Protein AF-A7RLW4-F1 (afdb_monomer_lite)

Secondary structure (DSSP, 8-state):
-HHHHHHHHHHS-TT-HHHHHHHHHHHHHHTSSTTTTTSTT-SS-HHHHHHHHHHTTTS---S---HHHHHHHHHHHHHHIIIIIHHHHHTSHHHHHHHS----THHHHHHHHHHHHHTT-HHHHHHHHHS----HHHHHHHHHHHTSHHHHHHHHHHHHTT-SSHHHHHHHHHHHHHHHTTSSSSS---HHHHHHHHHHHHHHHTS--SSS-------HHHHHHHHHHHH-TT----TTTTHHHHT-

Radius of gyration: 24.27 Å; chains: 1; bounding box: 61×38×65 Å

Foldseek 3Di:
DLLVLLVVLVPPDPVPVVVNQVSQQVSCVPAVDCVECVDPPHLDDPVLNCVLCVVVVVDDPDGGRDNVSSVSSSVSVVVCCVPPVVVVVCVDPVNVVVVDDPDDPPVVVVLVVVVVVQVVPPVSVVVCVVDDDDDPVNVVVVVVLLVDPVSVVVVLVVVVVVDVQVNLLSVLLVLLVVLQPDDDQPPPHPVVVNLVSLVVSLCQALVPPDPPRSHHPDDPVVSVVLVCQSPDPPNDDHSCSCVVVNVD

Organism: Nematostella vectensis (NCBI:txid45351)

pLDDT: mean 78.4, std 13.17, range [45.72, 94.12]

Sequence (248 aa):
MAWTDMETFRRIPKFMEDKRDKKAVEVRNSWLSKKYFFGNDSPASREGQHLIMNVNGGRVIKERPTSPVITEAQKFVRARIERRWLLLFKQTAEFLDRQKPKVSAPEVVEDILLKRRLQRSEAAWKILNSRWVSSSRDVVALRNQLLNPSLCSEFKTFVALKGETFENDVDFWLEVQKFKAKDLCHTNAHDGLIRRKVQAINECFLNSAISPELQIDIPIEMAEKLVERLTARHLHVHPYIFREAQVR

InterPro domains:
  IPR016137 RGS domain [PF00615] (147-246)
  IPR036305 RGS domain superfamily [SSF48097] (138-246)
  IPR042651 Regulator of G-protein signaling 22 [PTHR46583] (1-247)
  IPR044926 RGS, subdomain 2 [G3DSA:1.10.167.10] (129-248)

Structure (mmCIF, N/CA/C/O backbone):
data_AF-A7RLW4-F1
#
_entry.id   AF-A7RLW4-F1
#
loop_
_atom_site.group_PDB
_atom_site.id
_atom_site.type_symbol
_atom_site.label_atom_id
_atom_site.label_alt_id
_atom_site.label_comp_id
_atom_site.label_asym_id
_atom_site.label_entity_id
_atom_site.label_seq_id
_atom_site.pdbx_PDB_ins_code
_atom_site.Cartn_x
_atom_site.Cartn_y
_atom_site.Cartn_z
_atom_site.occupancy
_atom_site.B_iso_or_equiv
_atom_site.auth_seq_id
_atom_site.auth_comp_id
_atom_site.auth_asym_id
_atom_site.auth_atom_id
_atom_site.pdbx_PDB_model_num
ATOM 1 N N . MET A 1 1 ? -4.902 -1.913 17.943 1.00 84.75 1 MET A N 1
ATOM 2 C CA . MET A 1 1 ? -4.719 -0.434 17.970 1.00 84.75 1 MET A CA 1
ATOM 3 C C . MET A 1 1 ? -5.909 0.171 17.240 1.00 84.75 1 MET A C 1
ATOM 5 O O . MET A 1 1 ? -6.341 -0.422 16.264 1.00 84.75 1 MET A O 1
ATOM 9 N N . ALA A 1 2 ? -6.436 1.331 17.645 1.00 90.00 2 ALA A N 1
ATOM 10 C CA . ALA A 1 2 ? -7.648 1.895 17.027 1.00 90.00 2 ALA A CA 1
ATOM 11 C C . ALA A 1 2 ? -7.638 1.874 15.485 1.00 90.00 2 ALA A C 1
ATOM 13 O O . ALA A 1 2 ? -8.585 1.394 14.868 1.00 90.00 2 ALA A O 1
ATOM 14 N N . TRP A 1 3 ? -6.534 2.305 14.860 1.00 91.31 3 TRP A N 1
ATOM 15 C CA . TRP A 1 3 ? -6.417 2.300 13.401 1.00 91.31 3 TRP A CA 1
ATOM 16 C C . TRP A 1 3 ? -6.421 0.889 12.801 1.00 91.31 3 TRP A C 1
ATOM 18 O O . TRP A 1 3 ? -7.123 0.665 11.819 1.00 91.31 3 TRP A O 1
ATOM 28 N N . THR A 1 4 ? -5.684 -0.063 13.387 1.00 90.38 4 THR A N 1
ATOM 29 C CA . THR A 1 4 ? -5.607 -1.444 12.873 1.00 90.38 4 THR A CA 1
ATOM 30 C C . THR A 1 4 ? -6.957 -2.141 12.938 1.00 90.38 4 THR A C 1
ATOM 32 O O . THR A 1 4 ? -7.316 -2.882 12.029 1.00 90.38 4 THR A O 1
ATOM 35 N N . ASP A 1 5 ? -7.734 -1.883 13.985 1.00 89.81 5 ASP A N 1
ATOM 36 C CA . ASP A 1 5 ? -8.996 -2.583 14.208 1.00 89.81 5 ASP A CA 1
ATOM 37 C C . ASP A 1 5 ? -10.095 -2.028 13.290 1.00 89.81 5 ASP A C 1
ATOM 39 O O . ASP A 1 5 ? -10.872 -2.797 12.721 1.00 89.81 5 ASP A O 1
ATOM 43 N N . MET A 1 6 ? -10.098 -0.707 13.072 1.00 90.25 6 MET A N 1
ATOM 44 C CA . MET A 1 6 ? -10.929 -0.043 12.059 1.00 90.25 6 MET A CA 1
ATOM 45 C C . MET A 1 6 ? -10.524 -0.449 10.630 1.00 90.25 6 MET A C 1
ATOM 47 O O . MET A 1 6 ? -11.388 -0.673 9.784 1.00 90.25 6 MET A O 1
ATOM 51 N N . GLU A 1 7 ? -9.224 -0.608 10.361 1.00 89.31 7 GLU A N 1
ATOM 52 C CA . GLU A 1 7 ? -8.721 -1.080 9.065 1.00 89.31 7 GLU A CA 1
ATOM 53 C C . GLU A 1 7 ? -9.112 -2.538 8.809 1.00 89.31 7 GLU A C 1
ATOM 55 O O . GLU A 1 7 ? -9.515 -2.889 7.702 1.00 89.31 7 GLU A O 1
ATOM 60 N N . THR A 1 8 ? -9.067 -3.380 9.844 1.00 87.50 8 THR A N 1
ATOM 61 C CA . THR A 1 8 ? -9.517 -4.774 9.764 1.00 87.50 8 THR A CA 1
ATOM 62 C C . THR A 1 8 ? -10.999 -4.841 9.407 1.00 87.50 8 THR A C 1
ATOM 64 O O . THR A 1 8 ? -11.362 -5.580 8.501 1.00 87.50 8 THR A O 1
ATOM 67 N N . PHE A 1 9 ? -11.850 -4.025 10.043 1.00 87.94 9 PHE A N 1
ATOM 68 C CA . PHE A 1 9 ? -13.263 -3.906 9.662 1.00 87.94 9 PHE A CA 1
ATOM 69 C C . PHE A 1 9 ? -13.438 -3.531 8.183 1.00 87.94 9 PHE A C 1
ATOM 71 O O . PHE A 1 9 ? -14.232 -4.150 7.476 1.00 87.94 9 PHE A O 1
ATOM 78 N N . ARG A 1 10 ? -12.678 -2.537 7.702 1.00 84.62 10 ARG A N 1
ATOM 79 C CA . ARG A 1 10 ? -12.758 -2.053 6.316 1.00 84.62 10 ARG A CA 1
ATOM 80 C C . ARG A 1 10 ? -12.421 -3.144 5.296 1.00 84.62 10 ARG A C 1
ATOM 82 O O . ARG A 1 10 ? -13.040 -3.182 4.236 1.00 84.62 10 ARG A O 1
ATOM 89 N N . ARG A 1 11 ? -11.479 -4.025 5.642 1.00 84.06 11 ARG A N 1
ATOM 90 C CA . ARG A 1 11 ? -11.006 -5.139 4.808 1.00 84.06 11 ARG A CA 1
ATOM 91 C C . ARG A 1 11 ? -11.941 -6.345 4.786 1.00 84.06 11 ARG A C 1
ATOM 93 O O . ARG A 1 11 ? -11.779 -7.178 3.907 1.00 84.06 11 ARG A O 1
ATOM 100 N N . ILE A 1 12 ? -12.902 -6.459 5.709 1.00 79.31 12 ILE A N 1
ATOM 101 C CA . ILE A 1 12 ? -13.888 -7.550 5.679 1.00 79.31 12 ILE A CA 1
ATOM 102 C C . ILE A 1 12 ? -14.835 -7.327 4.485 1.00 79.31 12 ILE A C 1
ATOM 104 O O . ILE A 1 12 ? -15.540 -6.309 4.460 1.00 79.31 12 ILE A O 1
ATOM 108 N N . PRO A 1 13 ? -14.895 -8.258 3.513 1.00 80.69 13 PRO A N 1
ATOM 109 C CA . PRO A 1 13 ? -15.820 -8.188 2.388 1.00 80.69 13 PRO A CA 1
ATOM 110 C C . PRO A 1 13 ? -17.273 -7.947 2.805 1.00 80.69 13 PRO A C 1
ATOM 112 O O . PRO A 1 13 ? -17.743 -8.486 3.807 1.00 80.69 13 PRO A O 1
ATOM 115 N N . LYS A 1 14 ? -18.006 -7.160 2.007 1.00 79.12 14 LYS A N 1
ATOM 116 C CA . LYS A 1 14 ? -19.399 -6.777 2.302 1.00 79.12 14 LYS A CA 1
ATOM 117 C C . LYS A 1 14 ? -20.353 -7.974 2.400 1.00 79.12 14 LYS A C 1
ATOM 119 O O . LYS A 1 14 ? -21.302 -7.899 3.164 1.00 79.12 14 LYS A O 1
ATOM 124 N N . PHE A 1 15 ? -20.081 -9.060 1.673 1.00 82.00 15 PHE A N 1
ATOM 125 C CA . PHE A 1 15 ? -20.905 -10.274 1.699 1.00 82.00 15 PHE A CA 1
ATOM 126 C C . PHE A 1 15 ? -20.767 -11.086 3.001 1.00 82.00 15 PHE A C 1
ATOM 128 O O . PHE A 1 15 ? -21.589 -11.954 3.262 1.00 82.00 15 PHE A O 1
ATOM 135 N N . MET A 1 16 ? -19.751 -10.818 3.836 1.00 84.00 16 MET A N 1
ATOM 136 C CA . MET A 1 16 ? -19.593 -11.449 5.154 1.00 84.00 16 MET A CA 1
ATOM 137 C C . MET A 1 16 ? -20.200 -10.575 6.261 1.00 84.00 16 MET A C 1
ATOM 139 O O . MET A 1 16 ? -19.480 -10.106 7.149 1.00 84.00 16 MET A O 1
ATOM 143 N N . GLU A 1 17 ? -21.514 -10.344 6.202 1.00 84.19 17 GLU A N 1
ATOM 144 C CA . GLU A 1 17 ? -22.215 -9.411 7.097 1.00 84.19 17 GLU A CA 1
ATOM 145 C C . GLU A 1 17 ? -22.050 -9.775 8.581 1.00 84.19 17 GLU A C 1
ATOM 147 O O . GLU A 1 17 ? -21.626 -8.925 9.359 1.00 84.19 17 GLU A O 1
ATOM 152 N N . ASP A 1 18 ? -22.206 -11.047 8.963 1.00 89.81 18 ASP A N 1
ATOM 153 C CA . ASP A 1 18 ? -22.053 -11.489 10.362 1.00 89.81 18 ASP A CA 1
ATOM 154 C C . ASP A 1 18 ? -20.672 -11.173 10.952 1.00 89.81 18 ASP A C 1
ATOM 156 O O . ASP A 1 18 ? -20.537 -10.739 12.100 1.00 89.81 18 ASP A O 1
ATOM 160 N N . LYS A 1 19 ? -19.607 -11.396 10.170 1.00 87.50 19 LYS A N 1
ATOM 161 C CA . LYS A 1 19 ? -18.232 -11.097 10.603 1.00 87.50 19 LYS A CA 1
ATOM 162 C C . LYS A 1 19 ? -18.005 -9.593 10.674 1.00 87.50 19 LYS A C 1
ATOM 164 O O . LYS A 1 19 ? -17.336 -9.111 11.590 1.00 87.50 19 LYS A O 1
ATOM 169 N N . ARG A 1 20 ? -18.560 -8.854 9.714 1.00 89.31 20 ARG A N 1
ATOM 170 C CA . ARG A 1 20 ? -18.463 -7.397 9.645 1.00 89.31 20 ARG A CA 1
ATOM 171 C C . ARG A 1 20 ? -19.190 -6.746 10.822 1.00 89.31 20 ARG A C 1
ATOM 173 O O . ARG A 1 20 ? -18.650 -5.816 11.415 1.00 89.31 20 ARG A O 1
ATOM 180 N N . ASP A 1 21 ? -20.332 -7.287 11.223 1.00 90.38 21 ASP A N 1
ATOM 181 C CA . ASP A 1 21 ? -21.146 -6.797 12.333 1.00 90.38 21 ASP A CA 1
ATOM 182 C C . ASP A 1 21 ? -20.511 -7.066 13.686 1.00 90.38 21 ASP A C 1
ATOM 184 O O . ASP A 1 21 ? -20.365 -6.138 14.487 1.00 90.38 21 ASP A O 1
ATOM 188 N N . LYS A 1 22 ? -20.017 -8.290 13.903 1.00 93.44 22 LYS A N 1
ATOM 189 C CA . LYS A 1 22 ? -19.195 -8.603 15.080 1.00 93.44 22 LYS A CA 1
ATOM 190 C C . LYS A 1 22 ? -18.023 -7.629 15.187 1.00 93.44 22 LYS A C 1
ATOM 192 O O . LYS A 1 22 ? -17.810 -7.025 16.240 1.00 93.44 22 LYS A O 1
ATOM 197 N N . LYS A 1 23 ? -17.328 -7.378 14.071 1.00 92.56 23 LYS A N 1
ATOM 198 C CA . LYS A 1 23 ? -16.193 -6.452 14.064 1.00 92.56 23 LYS A CA 1
ATOM 199 C C . LYS A 1 23 ? -16.598 -4.992 14.292 1.00 92.56 23 LYS A C 1
ATOM 201 O O . LYS A 1 23 ? -15.876 -4.266 14.973 1.00 92.56 23 LYS A O 1
ATOM 206 N N . ALA A 1 24 ? -17.744 -4.553 13.773 1.00 92.56 24 ALA A N 1
ATOM 207 C CA . ALA A 1 24 ? -18.263 -3.205 14.006 1.00 92.56 24 ALA A CA 1
ATOM 208 C C . ALA A 1 24 ? -18.549 -2.958 15.493 1.00 92.56 24 ALA A C 1
ATOM 210 O O . ALA A 1 24 ? -18.189 -1.907 16.029 1.00 92.56 24 ALA A O 1
ATOM 211 N N . VAL A 1 25 ? -19.156 -3.937 16.169 1.00 93.88 25 VAL A N 1
ATOM 212 C CA . VAL A 1 25 ? -19.447 -3.877 17.608 1.00 93.88 25 VAL A CA 1
ATOM 213 C C . VAL A 1 25 ? -18.155 -3.850 18.428 1.00 93.88 25 VAL A C 1
ATOM 215 O O . VAL A 1 25 ? -18.028 -3.030 19.338 1.00 93.88 25 VAL A O 1
ATOM 218 N N . GLU A 1 26 ? -17.158 -4.668 18.076 1.00 93.50 26 GLU A N 1
ATOM 219 C CA . GLU A 1 26 ? -15.830 -4.618 18.706 1.00 93.50 26 GLU A CA 1
ATOM 220 C C . GLU A 1 26 ? -15.189 -3.228 18.586 1.00 93.50 26 GLU A C 1
ATOM 222 O O . GLU A 1 26 ? -14.721 -2.667 19.582 1.00 93.50 26 GLU A O 1
ATOM 227 N N . VAL A 1 27 ? -15.197 -2.647 17.378 1.00 94.12 27 VAL A N 1
ATOM 228 C CA . VAL A 1 27 ? -14.653 -1.305 17.118 1.00 94.12 27 VAL A CA 1
ATOM 229 C C . VAL A 1 27 ? -15.397 -0.247 17.931 1.00 94.12 27 VAL A C 1
ATOM 231 O O . VAL A 1 27 ? -14.766 0.646 18.503 1.00 94.12 27 VAL A O 1
ATOM 234 N N . ARG A 1 28 ? -16.726 -0.359 18.035 1.00 93.94 28 ARG A N 1
ATOM 235 C CA . ARG A 1 28 ? -17.544 0.545 18.849 1.00 93.94 28 ARG A CA 1
ATOM 236 C C . ARG A 1 28 ? -17.130 0.510 20.310 1.00 93.94 28 ARG A C 1
ATOM 238 O O . ARG A 1 28 ? -16.847 1.557 20.886 1.00 93.94 28 ARG A O 1
ATOM 245 N N . ASN A 1 29 ? -17.084 -0.687 20.888 1.00 92.38 29 ASN A N 1
ATOM 246 C CA . ASN A 1 29 ? -16.803 -0.891 22.307 1.00 92.38 29 ASN A CA 1
ATOM 247 C C . ASN A 1 29 ? -15.386 -0.450 22.681 1.00 92.38 29 ASN A C 1
ATOM 249 O O . ASN A 1 29 ? -15.180 0.153 23.734 1.00 92.38 29 ASN A O 1
ATOM 253 N N . SER A 1 30 ? -14.426 -0.715 21.798 1.00 92.69 30 SER A N 1
ATOM 254 C CA . SER A 1 30 ? -13.010 -0.463 22.062 1.00 92.69 30 SER A CA 1
ATOM 255 C C . SER A 1 30 ? -12.627 0.998 21.816 1.00 92.69 30 SER A C 1
ATOM 257 O O . SER A 1 30 ? -11.865 1.577 22.588 1.00 92.69 30 SER A O 1
ATOM 259 N N . TRP A 1 31 ? -13.168 1.618 20.759 1.00 94.12 31 TRP A N 1
ATOM 260 C CA . TRP A 1 31 ? -12.632 2.879 20.234 1.00 94.12 31 TRP A CA 1
ATOM 261 C C . TRP A 1 31 ? -13.658 4.012 20.182 1.00 94.12 31 TRP A C 1
ATOM 263 O O . TRP A 1 31 ? -13.324 5.140 20.540 1.00 94.12 31 TRP A O 1
ATOM 273 N N . LEU A 1 32 ? -14.916 3.752 19.819 1.00 92.56 32 LEU A N 1
ATOM 274 C CA . LEU A 1 32 ? -15.958 4.791 19.725 1.00 92.56 32 LEU A CA 1
ATOM 275 C C . LEU A 1 32 ? -16.640 5.055 21.077 1.00 92.56 32 LEU A C 1
ATOM 277 O O . LEU A 1 32 ? -17.863 5.089 21.187 1.00 92.56 32 LEU A O 1
ATOM 281 N N . SER A 1 33 ? -15.836 5.240 22.123 1.00 90.00 33 SER A N 1
ATOM 282 C CA . SER A 1 33 ? -16.293 5.448 23.498 1.00 90.00 33 SER A CA 1
ATOM 283 C C . SER A 1 33 ? -15.839 6.801 24.054 1.00 90.00 33 SER A C 1
ATOM 285 O O . SER A 1 33 ? -14.924 7.438 23.527 1.00 90.00 33 SER A O 1
ATOM 287 N N . LYS A 1 34 ? -16.427 7.210 25.188 1.00 88.12 34 LYS A N 1
ATOM 288 C CA . LYS A 1 34 ? -15.986 8.385 25.966 1.00 88.12 34 LYS A CA 1
ATOM 289 C C . LYS A 1 34 ? -14.563 8.252 26.526 1.00 88.12 34 LYS A C 1
ATOM 291 O O . LYS A 1 34 ? -14.010 9.231 27.005 1.00 88.12 34 LYS A O 1
ATOM 296 N N . LYS A 1 35 ? -13.969 7.053 26.494 1.00 88.88 35 LYS A N 1
ATOM 297 C CA . LYS A 1 35 ? -12.588 6.825 26.946 1.00 88.88 35 LYS A CA 1
ATOM 298 C C . LYS A 1 35 ? -11.555 7.123 25.857 1.00 88.88 35 LYS A C 1
ATOM 300 O O . LYS A 1 35 ? -10.408 7.385 26.191 1.00 88.88 35 LYS A O 1
ATOM 305 N N . TYR A 1 36 ? -11.948 7.076 24.581 1.00 92.56 36 TYR A N 1
ATOM 306 C CA . TYR A 1 36 ? -11.038 7.274 23.452 1.00 92.56 36 TYR A CA 1
ATOM 307 C C . TYR A 1 36 ? -11.569 8.323 22.473 1.00 92.56 36 TYR A C 1
ATOM 309 O O . TYR A 1 36 ? -11.227 9.495 22.605 1.00 92.56 36 TYR A O 1
ATOM 317 N N . PHE A 1 37 ? -12.421 7.943 21.514 1.00 92.69 37 PHE A N 1
ATOM 318 C CA . PHE A 1 37 ? -12.825 8.849 20.433 1.00 92.69 37 PHE A CA 1
ATOM 319 C C . PHE A 1 37 ? -13.640 10.059 20.913 1.00 92.69 37 PHE A C 1
ATOM 321 O O . PHE A 1 37 ? -13.506 11.147 20.368 1.00 92.69 37 PHE A O 1
ATOM 328 N N . PHE A 1 38 ? -14.449 9.884 21.958 1.00 91.94 38 PHE A N 1
ATOM 329 C CA . PHE A 1 38 ? -15.252 10.949 22.569 1.00 91.94 38 PHE A CA 1
ATOM 330 C C . PHE A 1 38 ? -14.712 11.372 23.944 1.00 91.94 38 PHE A C 1
ATOM 332 O O . PHE A 1 38 ? -15.462 11.869 24.781 1.00 91.94 38 PHE A O 1
ATOM 339 N N . GLY A 1 39 ? -13.433 11.093 24.210 1.00 89.69 39 GLY A N 1
ATOM 340 C CA . GLY A 1 39 ? -12.761 11.432 25.464 1.00 89.69 39 GLY A CA 1
ATOM 341 C C . GLY A 1 39 ? -11.915 12.698 25.381 1.00 89.69 39 GLY A C 1
ATOM 342 O O . GLY A 1 39 ? -11.810 13.336 24.334 1.00 89.69 39 GLY A O 1
ATOM 343 N N . ASN A 1 40 ? -11.269 13.037 26.496 1.00 87.25 40 ASN A N 1
ATOM 344 C CA . ASN A 1 40 ? -10.432 14.236 26.603 1.00 87.25 40 ASN A CA 1
ATOM 345 C C . ASN A 1 40 ? -9.142 14.150 25.765 1.00 87.25 40 ASN A C 1
ATOM 347 O O . ASN A 1 40 ? -8.710 15.165 25.231 1.00 87.25 40 ASN A O 1
ATOM 351 N N . ASP A 1 41 ? -8.556 12.958 25.590 1.00 88.44 41 ASP A N 1
ATOM 352 C CA . ASP A 1 41 ? -7.393 12.731 24.704 1.00 88.44 41 ASP A CA 1
ATOM 353 C C . ASP A 1 41 ? -7.810 12.188 23.324 1.00 88.44 41 ASP A C 1
ATOM 355 O O . ASP A 1 41 ? -7.194 11.289 22.745 1.00 88.44 41 ASP A O 1
ATOM 359 N N . SER A 1 42 ? -8.917 12.715 22.807 1.00 91.62 42 SER A N 1
ATOM 360 C CA . SER A 1 42 ? -9.503 12.265 21.551 1.00 91.62 42 SER A CA 1
ATOM 361 C C . SER A 1 42 ? -8.555 12.441 20.349 1.00 91.62 42 SER A C 1
ATOM 363 O O . SER A 1 42 ? -7.790 13.410 20.267 1.00 91.62 42 SER A O 1
ATOM 365 N N . PRO A 1 43 ? -8.609 11.525 19.362 1.00 90.75 43 PRO A N 1
ATOM 366 C CA . PRO A 1 43 ? -7.955 11.703 18.071 1.00 90.75 43 PRO A CA 1
ATOM 367 C C . PRO A 1 43 ? -8.589 12.788 17.192 1.00 90.75 43 PRO A C 1
ATOM 369 O O . PRO A 1 43 ? -7.929 13.281 16.280 1.00 90.75 43 PRO A O 1
ATOM 372 N N . ALA A 1 44 ? -9.839 13.162 17.458 1.00 92.38 44 ALA A N 1
ATOM 373 C CA . ALA A 1 44 ? -10.579 14.207 16.759 1.00 92.38 44 ALA A CA 1
ATOM 374 C C . ALA A 1 44 ? -10.759 15.459 17.637 1.00 92.38 44 ALA A C 1
ATOM 376 O O . ALA A 1 44 ? -10.834 15.353 18.864 1.00 92.38 44 ALA A O 1
ATOM 377 N N . SER A 1 45 ? -10.880 16.635 17.010 1.00 91.50 45 SER A N 1
ATOM 378 C CA . SER A 1 45 ? -11.352 17.850 17.691 1.00 91.50 45 SER A CA 1
ATOM 379 C C . SER A 1 45 ? -12.843 17.737 18.040 1.00 91.50 45 SER A C 1
ATOM 381 O O . SER A 1 45 ? -13.511 16.789 17.617 1.00 91.50 45 SER A O 1
ATOM 383 N N . ARG A 1 46 ? -13.398 18.707 18.781 1.00 91.00 46 ARG A N 1
ATOM 384 C CA . ARG A 1 46 ? -14.839 18.731 19.097 1.00 91.00 46 ARG A CA 1
ATOM 385 C C . ARG A 1 46 ? -15.700 18.770 17.834 1.00 91.00 46 ARG A C 1
ATOM 387 O O . ARG A 1 46 ? -16.699 18.063 17.750 1.00 91.00 46 ARG A O 1
ATOM 394 N N . GLU A 1 47 ? -15.270 19.521 16.828 1.00 90.31 47 GLU A N 1
ATOM 395 C CA . GLU A 1 47 ? -15.926 19.613 15.522 1.00 90.31 47 GLU A CA 1
ATOM 396 C C . GLU A 1 47 ? -15.866 18.264 14.796 1.00 90.31 47 GLU A C 1
ATOM 398 O O . GLU A 1 47 ? -16.864 17.809 14.241 1.00 90.31 47 GLU A O 1
ATOM 403 N N . GLY A 1 48 ? -14.719 17.578 14.861 1.00 91.50 48 GLY A N 1
ATOM 404 C CA . GLY A 1 48 ? -14.564 16.234 14.305 1.00 91.50 48 GLY A CA 1
ATOM 405 C C . GLY A 1 48 ? -15.454 15.198 14.996 1.00 91.50 48 GLY A C 1
ATOM 406 O O . GLY A 1 48 ? -16.077 14.378 14.328 1.00 91.50 48 GLY A O 1
ATOM 407 N N . GLN A 1 49 ? -15.590 15.260 16.322 1.00 92.19 49 GLN A N 1
ATOM 408 C CA . GLN A 1 49 ? -16.530 14.410 17.061 1.00 92.19 49 GLN A CA 1
ATOM 409 C C . GLN A 1 49 ? -17.984 14.693 16.662 1.00 92.19 49 GLN A C 1
ATOM 411 O O . GLN A 1 49 ? -18.760 13.755 16.468 1.00 92.19 49 GLN A O 1
ATOM 416 N N . HIS A 1 50 ? -18.342 15.967 16.487 1.00 90.75 50 HIS A N 1
ATOM 417 C CA . HIS A 1 50 ? -19.674 16.368 16.039 1.00 90.75 50 HIS A CA 1
ATOM 418 C C . HIS A 1 50 ? -19.974 15.875 14.615 1.00 90.75 50 HIS A C 1
ATOM 420 O O . HIS A 1 50 ? -21.068 15.381 14.352 1.00 90.75 50 HIS A O 1
ATOM 426 N N . LEU A 1 51 ? -18.985 15.904 13.715 1.00 91.56 51 LEU A N 1
ATOM 427 C CA . LEU A 1 51 ? -19.105 15.321 12.377 1.00 91.56 51 LEU A CA 1
ATOM 428 C C . LEU A 1 51 ? -19.443 13.827 12.442 1.00 91.56 51 LEU A C 1
ATOM 430 O O . LEU A 1 51 ? -20.357 13.383 11.755 1.00 91.56 51 LEU A O 1
ATOM 434 N N . ILE A 1 52 ? -18.759 13.053 13.291 1.00 91.88 52 ILE A N 1
ATOM 435 C CA . ILE A 1 52 ? -19.048 11.618 13.441 1.00 91.88 52 ILE A CA 1
ATOM 436 C C . ILE A 1 52 ? -20.461 11.379 13.981 1.00 91.88 52 ILE A C 1
ATOM 438 O O . ILE A 1 52 ? -21.149 10.466 13.520 1.00 91.88 52 ILE A O 1
ATOM 442 N N . MET A 1 53 ? -20.928 12.215 14.909 1.00 90.56 53 MET A N 1
ATOM 443 C CA . MET A 1 53 ? -22.308 12.150 15.398 1.00 90.56 53 MET A CA 1
ATOM 444 C C . MET A 1 53 ? -23.313 12.466 14.286 1.00 90.56 53 MET A C 1
ATOM 446 O O . MET A 1 53 ? -24.299 11.747 14.147 1.00 90.56 53 MET A O 1
ATOM 450 N N . ASN A 1 54 ? -23.040 13.464 13.444 1.00 89.12 54 ASN A N 1
ATOM 451 C CA . ASN A 1 54 ? -23.879 13.803 12.290 1.00 89.12 54 ASN A CA 1
ATOM 452 C C . ASN A 1 54 ? -23.931 12.669 11.260 1.00 89.12 54 ASN A C 1
ATOM 454 O O . ASN A 1 54 ? -25.010 12.333 10.777 1.00 89.12 54 ASN A O 1
ATOM 458 N N . VAL A 1 55 ? -22.797 12.018 10.986 1.00 88.06 55 VAL A N 1
ATOM 459 C CA . VAL A 1 55 ? -22.729 10.820 10.130 1.00 88.06 55 VAL A CA 1
ATOM 460 C C . VAL A 1 55 ? -23.551 9.663 10.718 1.00 88.06 55 VAL A C 1
ATOM 462 O O . VAL A 1 55 ? -24.096 8.849 9.977 1.00 88.06 55 VAL A O 1
ATOM 465 N N . ASN A 1 56 ? -23.714 9.618 12.043 1.00 90.19 56 ASN A N 1
ATOM 466 C CA . ASN A 1 56 ? -24.604 8.687 12.739 1.00 90.19 56 ASN A CA 1
ATOM 467 C C . ASN A 1 56 ? -26.060 9.199 12.873 1.00 90.19 56 ASN A C 1
ATOM 469 O O . ASN A 1 56 ? -26.821 8.717 13.716 1.00 90.19 56 ASN A O 1
ATOM 473 N N . GLY A 1 57 ? -26.459 10.207 12.092 1.00 84.44 57 GLY A N 1
ATOM 474 C CA . GLY A 1 57 ? -27.802 10.795 12.136 1.00 84.44 57 GLY A CA 1
ATOM 475 C C . GLY A 1 57 ? -28.075 11.645 13.383 1.00 84.44 57 GLY A C 1
ATOM 476 O O . GLY A 1 57 ? -29.213 11.712 13.843 1.00 84.44 57 GLY A O 1
ATOM 477 N N . GLY A 1 58 ? -27.036 12.232 13.982 1.00 80.44 58 GLY A N 1
ATOM 478 C CA . GLY A 1 58 ? -27.114 13.084 15.176 1.00 80.44 58 GLY A CA 1
ATOM 479 C C . GLY A 1 58 ? -27.379 12.325 16.482 1.00 80.44 58 GLY A C 1
ATOM 480 O O . GLY A 1 58 ? -27.547 12.937 17.535 1.00 80.44 58 GLY A O 1
ATOM 481 N N . ARG A 1 59 ? -27.434 10.989 16.440 1.00 81.69 59 ARG A N 1
ATOM 482 C CA . ARG A 1 59 ? -27.762 10.140 17.594 1.00 81.69 59 ARG A CA 1
ATOM 483 C C . ARG A 1 59 ? -26.515 9.511 18.195 1.00 81.69 59 ARG A C 1
ATOM 485 O O . ARG A 1 59 ? -25.498 9.328 17.530 1.00 81.69 59 ARG A O 1
ATOM 492 N N . VAL A 1 60 ? -26.624 9.109 19.458 1.00 81.88 60 VAL A N 1
ATOM 493 C CA . VAL A 1 60 ? -25.590 8.313 20.129 1.00 81.88 60 VAL A CA 1
ATOM 494 C C . VAL A 1 60 ? -25.424 6.973 19.411 1.00 81.88 60 VAL A C 1
ATOM 496 O O . VAL A 1 60 ? -26.407 6.303 19.089 1.00 81.88 60 VAL A O 1
ATOM 499 N N . ILE A 1 61 ? -24.175 6.573 19.186 1.00 86.06 61 ILE A N 1
ATOM 500 C CA . ILE A 1 61 ? -23.821 5.266 18.628 1.00 86.06 61 ILE A CA 1
ATOM 501 C C . ILE A 1 61 ? -24.109 4.206 19.701 1.00 86.06 61 ILE A C 1
ATOM 503 O O . ILE A 1 61 ? -23.300 3.997 20.604 1.00 86.06 61 ILE A O 1
ATOM 507 N N . LYS A 1 62 ? -25.292 3.582 19.644 1.00 73.56 62 LYS A N 1
ATOM 508 C CA . LYS A 1 62 ? -25.760 2.657 20.690 1.00 73.56 62 LYS A CA 1
ATOM 509 C C . LYS A 1 62 ? -25.055 1.305 20.644 1.00 73.56 62 LYS A C 1
ATOM 511 O O . LYS A 1 62 ? -24.519 0.881 21.660 1.00 73.56 62 LYS A O 1
ATOM 516 N N . GLU A 1 63 ? -25.037 0.642 19.486 1.00 76.75 63 GLU A N 1
ATOM 517 C CA . GLU A 1 63 ? -24.532 -0.735 19.393 1.00 76.75 63 GLU A CA 1
ATOM 518 C C . GLU A 1 63 ? -23.664 -0.998 18.172 1.00 76.75 63 GLU A C 1
ATOM 520 O O . GLU A 1 63 ? -22.443 -1.099 18.314 1.00 76.75 63 GLU A O 1
ATOM 525 N N . ARG A 1 64 ? -24.292 -1.075 16.996 1.00 86.81 64 ARG A N 1
ATOM 526 C CA . ARG A 1 64 ? -23.632 -1.274 15.706 1.00 86.81 64 ARG A CA 1
ATOM 527 C C . ARG A 1 64 ? -23.421 0.087 15.032 1.00 86.81 64 ARG A C 1
ATOM 529 O O . ARG A 1 64 ? -24.394 0.679 14.564 1.00 86.81 64 ARG A O 1
ATOM 536 N N . PRO A 1 65 ? -22.191 0.619 14.979 1.00 88.81 65 PRO A N 1
ATOM 537 C CA . PRO A 1 65 ? -21.898 1.785 14.159 1.00 88.81 65 PRO A CA 1
ATOM 538 C C . PRO A 1 65 ? -22.014 1.408 12.682 1.00 88.81 65 PRO A C 1
ATOM 540 O O . PRO A 1 65 ? -21.639 0.308 12.270 1.00 88.81 65 PRO A O 1
ATOM 543 N N . THR A 1 66 ? -22.511 2.336 11.872 1.00 88.38 66 THR A N 1
ATOM 544 C CA . THR A 1 66 ? -22.555 2.146 10.422 1.00 88.38 66 THR A CA 1
ATOM 545 C C . THR A 1 66 ? -21.140 2.192 9.834 1.00 88.38 66 THR A C 1
ATOM 547 O O . THR A 1 66 ? -20.213 2.756 10.425 1.00 88.38 66 THR A O 1
ATOM 550 N N . SER A 1 67 ? -20.954 1.613 8.642 1.00 88.00 67 SER A N 1
ATOM 551 C CA . SER A 1 67 ? -19.648 1.659 7.963 1.00 88.00 67 SER A CA 1
ATOM 552 C C . SER A 1 67 ? -19.104 3.093 7.816 1.00 88.00 67 SER A C 1
ATOM 554 O O . SER A 1 67 ? -17.936 3.277 8.155 1.00 88.00 67 SER A O 1
ATOM 556 N N . PRO A 1 68 ? -19.912 4.105 7.416 1.00 89.62 68 PRO A N 1
ATOM 557 C CA . PRO A 1 68 ? -19.472 5.500 7.354 1.00 89.62 68 PRO A CA 1
ATOM 558 C C . PRO A 1 68 ? -18.925 6.039 8.679 1.00 89.62 68 PRO A C 1
ATOM 560 O O . PRO A 1 68 ? -17.888 6.694 8.690 1.00 89.62 68 PRO A O 1
ATOM 563 N N . VAL A 1 69 ? -19.572 5.721 9.805 1.00 92.00 69 VAL A N 1
ATOM 564 C CA . VAL A 1 69 ? -19.124 6.153 11.139 1.00 92.00 69 VAL A CA 1
ATOM 565 C C . VAL A 1 69 ? -17.723 5.622 11.439 1.00 92.00 69 VAL A C 1
ATOM 567 O O . VAL A 1 69 ? -16.858 6.383 11.872 1.00 92.00 69 VAL A O 1
ATOM 570 N N . ILE A 1 70 ? -17.471 4.336 11.168 1.00 92.19 70 ILE A N 1
ATOM 571 C CA . ILE A 1 70 ? -16.150 3.730 11.384 1.00 92.19 70 ILE A CA 1
ATOM 572 C C . ILE A 1 70 ? -15.113 4.339 10.435 1.00 92.19 70 ILE A C 1
ATOM 574 O O . ILE A 1 70 ? -14.022 4.697 10.877 1.00 92.19 70 ILE A O 1
ATOM 578 N N . THR A 1 71 ? -15.432 4.476 9.145 1.00 88.25 71 THR A N 1
ATOM 579 C CA . THR A 1 71 ? -14.474 4.978 8.149 1.00 88.25 71 THR A CA 1
ATOM 580 C C . THR A 1 71 ? -14.122 6.445 8.358 1.00 88.25 71 THR A C 1
ATOM 582 O O . THR A 1 71 ? -12.958 6.811 8.215 1.00 88.25 71 THR A O 1
ATOM 585 N N . GLU A 1 72 ? -15.082 7.291 8.738 1.00 90.12 72 GLU A N 1
ATOM 586 C CA . GLU A 1 72 ? -14.801 8.695 9.046 1.00 90.12 72 GLU A CA 1
ATOM 587 C C . GLU A 1 72 ? -14.007 8.825 10.351 1.00 90.12 72 GLU A C 1
ATOM 589 O O . GLU A 1 72 ? -13.013 9.552 10.399 1.00 90.12 72 GLU A O 1
ATOM 594 N N . ALA A 1 73 ? -14.351 8.055 11.390 1.00 91.19 73 ALA A N 1
ATOM 595 C CA . ALA A 1 73 ? -13.575 8.030 12.630 1.00 91.19 73 ALA A CA 1
ATOM 596 C C . ALA A 1 73 ? -12.120 7.579 12.388 1.00 91.19 73 ALA A C 1
ATOM 598 O O . ALA A 1 73 ? -11.182 8.163 12.940 1.00 91.19 73 ALA A O 1
ATOM 599 N N . GLN A 1 74 ? -11.911 6.594 11.508 1.00 92.75 74 GLN A N 1
ATOM 600 C CA . GLN A 1 74 ? -10.586 6.089 11.146 1.00 92.75 74 GLN A CA 1
ATOM 601 C C . GLN A 1 74 ? -9.671 7.185 10.576 1.00 92.75 74 GLN A C 1
ATOM 603 O O . GLN A 1 74 ? -8.468 7.177 10.857 1.00 92.75 74 GLN A O 1
ATOM 608 N N . LYS A 1 75 ? -10.213 8.151 9.821 1.00 90.50 75 LYS A N 1
ATOM 609 C CA . LYS A 1 75 ? -9.428 9.267 9.262 1.00 90.50 75 LYS A CA 1
ATOM 610 C C . LYS A 1 75 ? -8.809 10.131 10.358 1.00 90.50 75 LYS A C 1
ATOM 612 O O . LYS A 1 75 ? -7.634 10.475 10.263 1.00 90.50 75 LYS A O 1
ATOM 617 N N . PHE A 1 76 ? -9.553 10.425 11.425 1.00 92.50 76 PHE A N 1
ATOM 618 C CA . PHE A 1 76 ? -9.030 11.187 12.564 1.00 92.50 76 PHE A CA 1
ATOM 619 C C . PHE A 1 76 ? -7.942 10.419 13.316 1.00 92.50 76 PHE A C 1
ATOM 621 O O . PHE A 1 76 ? -6.902 10.982 13.661 1.00 92.50 76 PHE A O 1
ATOM 628 N N . VAL A 1 77 ? -8.137 9.112 13.513 1.00 92.00 77 VAL A N 1
ATOM 629 C CA . VAL A 1 77 ? -7.116 8.254 14.130 1.00 92.00 77 VAL A CA 1
ATOM 630 C C . VAL A 1 77 ? -5.838 8.247 13.286 1.00 92.00 77 VAL A C 1
ATOM 632 O O . VAL A 1 77 ? -4.747 8.432 13.827 1.00 92.00 77 VAL A O 1
ATOM 635 N N . ARG A 1 78 ? -5.962 8.104 11.960 1.00 89.50 78 ARG A N 1
ATOM 636 C CA . ARG A 1 78 ? -4.831 8.176 11.025 1.00 89.50 78 ARG A CA 1
ATOM 637 C C . ARG A 1 78 ? -4.120 9.527 11.111 1.00 89.50 78 ARG A C 1
ATOM 639 O O . ARG A 1 78 ? -2.904 9.556 11.277 1.00 89.50 78 ARG A O 1
ATOM 646 N N . ALA A 1 79 ? -4.866 10.629 11.073 1.00 87.38 79 ALA A N 1
ATOM 647 C CA . ALA A 1 79 ? -4.301 11.973 11.160 1.00 87.38 79 ALA A CA 1
ATOM 648 C C . ALA A 1 79 ? -3.522 12.187 12.468 1.00 87.38 79 ALA A C 1
ATOM 650 O O . ALA A 1 79 ? -2.455 12.800 12.463 1.00 87.38 79 ALA A O 1
ATOM 651 N N . ARG A 1 80 ? -4.001 11.645 13.596 1.00 88.75 80 ARG A N 1
ATOM 652 C CA . ARG A 1 80 ? -3.264 11.687 14.868 1.00 88.75 80 ARG A CA 1
ATOM 653 C C . ARG A 1 80 ? -1.977 10.867 14.828 1.00 88.75 80 ARG A C 1
ATOM 655 O O . ARG A 1 80 ? -0.968 11.311 15.374 1.00 88.75 80 ARG A O 1
ATOM 662 N N . ILE A 1 81 ? -1.994 9.694 14.198 1.00 87.69 81 ILE A N 1
ATOM 663 C CA . ILE A 1 81 ? -0.781 8.890 13.992 1.00 87.69 81 ILE A CA 1
ATOM 664 C C . ILE A 1 81 ? 0.236 9.682 13.168 1.00 87.69 81 ILE A C 1
ATOM 666 O O . ILE A 1 81 ? 1.377 9.826 13.595 1.00 87.69 81 ILE A O 1
ATOM 670 N N . GLU A 1 82 ? -0.185 10.269 12.050 1.00 84.88 82 GLU A N 1
ATOM 671 C CA . GLU A 1 82 ? 0.689 11.041 11.159 1.00 84.88 82 GLU A CA 1
ATOM 672 C C . GLU A 1 82 ? 1.234 12.320 11.813 1.00 84.88 82 GLU A C 1
ATOM 674 O O . GLU A 1 82 ? 2.399 12.663 11.628 1.00 84.88 82 GLU A O 1
ATOM 679 N N . ARG A 1 83 ? 0.424 13.025 12.609 1.00 83.62 83 ARG A N 1
ATOM 680 C CA . ARG A 1 83 ? 0.839 14.294 13.228 1.00 83.62 83 ARG A CA 1
ATOM 681 C C . ARG A 1 83 ? 1.618 14.125 14.523 1.00 83.62 83 ARG A C 1
ATOM 683 O O . ARG A 1 83 ? 2.463 14.956 14.813 1.00 83.62 83 ARG A O 1
ATOM 690 N N . ARG A 1 84 ? 1.331 13.102 15.328 1.00 82.19 84 ARG A N 1
ATOM 691 C CA . ARG A 1 84 ? 1.979 12.922 16.638 1.00 82.19 84 ARG A CA 1
ATOM 692 C C . ARG A 1 84 ? 3.029 11.826 16.582 1.00 82.19 84 ARG A C 1
ATOM 694 O O . ARG A 1 84 ? 4.208 12.077 16.795 1.00 82.19 84 ARG A O 1
ATOM 701 N N . TRP A 1 85 ? 2.598 10.610 16.278 1.00 82.12 85 TRP A N 1
ATOM 702 C CA . TRP A 1 85 ? 3.438 9.423 16.418 1.00 82.12 85 TRP A CA 1
ATOM 703 C C . TRP A 1 85 ? 4.497 9.323 15.325 1.00 82.12 85 TRP A C 1
ATOM 705 O O . TRP A 1 85 ? 5.639 8.996 15.624 1.00 82.12 85 TRP A O 1
ATOM 715 N N . LEU A 1 86 ? 4.159 9.668 14.082 1.00 80.56 86 LEU A N 1
ATOM 716 C CA . LEU A 1 86 ? 5.118 9.675 12.982 1.00 80.56 86 LEU A CA 1
ATOM 717 C C . LEU A 1 86 ? 6.185 10.761 13.166 1.00 80.56 86 LEU A C 1
ATOM 719 O O . LEU A 1 86 ? 7.348 10.509 12.867 1.00 80.56 86 LEU A O 1
ATOM 723 N N . LEU A 1 87 ? 5.815 11.946 13.670 1.00 81.69 87 LEU A N 1
ATOM 724 C CA . LEU A 1 87 ? 6.794 12.992 13.985 1.00 81.69 87 LEU A CA 1
ATOM 725 C C . LEU A 1 87 ? 7.770 12.529 15.070 1.00 81.69 87 LEU A C 1
ATOM 727 O O . LEU A 1 87 ? 8.976 12.639 14.873 1.00 81.69 87 LEU A O 1
ATOM 731 N N . LEU A 1 88 ? 7.265 11.949 16.163 1.00 82.62 88 LEU A N 1
ATOM 732 C CA . LEU A 1 88 ? 8.107 11.406 17.234 1.00 82.62 88 LEU A CA 1
ATOM 733 C C . LEU A 1 88 ? 8.991 10.256 16.737 1.00 82.62 88 LEU A C 1
ATOM 735 O O . LEU A 1 88 ? 10.183 10.229 17.018 1.00 82.62 88 LEU A O 1
ATOM 739 N N . PHE A 1 89 ? 8.436 9.342 15.937 1.00 85.94 89 PHE A N 1
ATOM 740 C CA . PHE A 1 89 ? 9.191 8.246 15.335 1.00 85.94 89 PHE A CA 1
ATOM 741 C C . PHE A 1 89 ? 10.347 8.759 14.468 1.00 85.94 89 PHE A C 1
ATOM 743 O O . PHE A 1 89 ? 11.470 8.279 14.596 1.00 85.94 89 PHE A O 1
ATOM 750 N N . LYS A 1 90 ? 10.105 9.784 13.641 1.00 83.62 90 LYS A N 1
ATOM 751 C CA . LYS A 1 90 ? 11.143 10.412 12.808 1.00 83.62 90 LYS A CA 1
ATOM 752 C C . LYS A 1 90 ? 12.266 11.076 13.615 1.00 83.62 90 LYS A C 1
ATOM 754 O O . LYS A 1 90 ? 13.335 11.312 13.065 1.00 83.62 90 LYS A O 1
ATOM 759 N N . GLN A 1 91 ? 12.033 11.383 14.890 1.00 86.06 91 GLN A N 1
ATOM 760 C CA . GLN A 1 91 ? 13.031 11.951 15.800 1.00 86.06 91 GLN A CA 1
ATOM 761 C C . GLN A 1 91 ? 13.812 10.882 16.581 1.00 86.06 91 GLN A C 1
ATOM 763 O O . GLN A 1 91 ? 14.775 11.217 17.266 1.00 86.06 91 GLN A O 1
ATOM 768 N N . THR A 1 92 ? 13.425 9.605 16.499 1.00 88.50 92 THR A N 1
ATOM 769 C CA . THR A 1 92 ? 14.124 8.528 17.218 1.00 88.50 92 THR A CA 1
ATOM 770 C C . THR A 1 92 ? 15.544 8.333 16.695 1.00 88.50 92 THR A C 1
ATOM 772 O O . THR A 1 92 ? 15.801 8.440 15.493 1.00 88.50 92 THR A O 1
ATOM 775 N N . ALA A 1 93 ? 16.470 7.996 17.597 1.00 83.44 93 ALA A N 1
ATOM 776 C CA . ALA A 1 93 ? 17.863 7.731 17.244 1.00 83.44 93 ALA A CA 1
ATOM 777 C C . ALA A 1 93 ? 17.982 6.600 16.212 1.00 83.44 93 ALA A C 1
ATOM 779 O O . ALA A 1 93 ? 18.754 6.716 15.272 1.00 83.44 93 ALA A O 1
ATOM 780 N N . GLU A 1 94 ? 17.163 5.555 16.335 1.00 82.75 94 GLU A N 1
ATOM 781 C CA . GLU A 1 94 ? 17.098 4.429 15.397 1.00 82.75 94 GLU A CA 1
ATOM 782 C C . GLU A 1 94 ? 16.697 4.876 13.988 1.00 82.75 94 GLU A C 1
ATOM 784 O O . GLU A 1 94 ? 17.308 4.462 13.002 1.00 82.75 94 GLU A O 1
ATOM 789 N N . PHE A 1 95 ? 15.675 5.732 13.877 1.00 84.25 95 PHE A N 1
ATOM 790 C CA . PHE A 1 95 ? 15.265 6.281 12.591 1.00 84.25 95 PHE A CA 1
ATOM 791 C C . PHE A 1 95 ? 16.361 7.176 12.014 1.00 84.25 95 PHE A C 1
ATOM 793 O O . PHE A 1 95 ? 16.738 6.998 10.858 1.00 84.25 95 PHE A O 1
ATOM 800 N N . LEU A 1 96 ? 16.910 8.093 12.814 1.00 83.94 96 LEU A N 1
ATOM 801 C CA . LEU A 1 96 ? 17.982 8.994 12.392 1.00 83.94 96 LEU A CA 1
ATOM 802 C C . LEU A 1 96 ? 19.247 8.234 11.975 1.00 83.94 96 LEU A C 1
ATOM 804 O O . LEU A 1 96 ? 19.881 8.613 10.996 1.00 83.94 96 LEU A O 1
ATOM 808 N N . ASP A 1 97 ? 19.592 7.143 12.655 1.00 79.62 97 ASP A N 1
ATOM 809 C CA . ASP A 1 97 ? 20.743 6.298 12.330 1.00 79.62 97 ASP A CA 1
ATOM 810 C C . ASP A 1 97 ? 20.543 5.532 11.017 1.00 79.62 97 ASP A C 1
ATOM 812 O O . ASP A 1 97 ? 21.442 5.497 10.183 1.00 79.62 97 ASP A O 1
ATOM 816 N N . ARG A 1 98 ? 19.324 5.044 10.745 1.00 78.06 98 ARG A N 1
ATOM 817 C CA . ARG A 1 98 ? 18.954 4.514 9.417 1.00 78.06 98 ARG A CA 1
ATOM 818 C C . ARG A 1 98 ? 19.003 5.583 8.327 1.00 78.06 98 ARG A C 1
ATOM 820 O O . ARG A 1 98 ? 19.223 5.260 7.162 1.00 78.06 98 ARG A O 1
ATOM 827 N N . GLN A 1 99 ? 18.792 6.849 8.692 1.00 75.00 99 GLN A N 1
ATOM 828 C CA . GLN A 1 99 ? 18.964 7.976 7.781 1.00 75.00 99 GLN A CA 1
ATOM 829 C C . GLN A 1 99 ? 20.428 8.394 7.615 1.00 75.00 99 GLN A C 1
ATOM 831 O O . GLN A 1 99 ? 20.721 9.064 6.620 1.00 75.00 99 GLN A O 1
ATOM 836 N N . LYS A 1 100 ? 21.354 7.988 8.498 1.00 72.94 100 LYS A N 1
ATOM 837 C CA . LYS A 1 100 ? 22.771 8.315 8.331 1.00 72.94 100 LYS A CA 1
ATOM 838 C C . LYS A 1 100 ? 23.303 7.650 7.062 1.00 72.94 100 LYS A C 1
ATOM 840 O O . LYS A 1 100 ? 23.113 6.449 6.856 1.00 72.94 100 LYS A O 1
ATOM 845 N N . PRO A 1 101 ? 23.964 8.412 6.183 1.00 52.81 101 PRO A N 1
ATOM 846 C CA . PRO A 1 101 ? 24.617 7.839 5.023 1.00 52.81 101 PRO A CA 1
ATOM 847 C C . PRO A 1 101 ? 25.735 6.891 5.493 1.00 52.81 101 PRO A C 1
ATOM 849 O O . PRO A 1 101 ? 26.716 7.337 6.081 1.00 52.81 101 PRO A O 1
ATOM 852 N N . LYS A 1 102 ? 25.612 5.584 5.237 1.00 57.50 102 LYS A N 1
ATOM 853 C CA . LYS A 1 102 ? 26.770 4.677 5.243 1.00 57.50 102 LYS A CA 1
ATOM 854 C C . LYS A 1 102 ? 27.482 4.889 3.913 1.00 57.50 102 LYS A C 1
ATOM 856 O O . LYS A 1 102 ? 26.990 4.392 2.908 1.00 57.50 102 LYS A O 1
ATOM 861 N N . VAL A 1 103 ? 28.541 5.699 3.872 1.00 52.34 103 VAL A N 1
ATOM 862 C CA . VAL A 1 103 ? 29.119 6.134 2.589 1.00 52.34 103 VAL A CA 1
ATOM 863 C C . VAL A 1 103 ? 30.634 5.979 2.542 1.00 52.34 103 VAL A C 1
ATOM 865 O O . VAL A 1 103 ? 31.346 6.388 3.456 1.00 52.34 103 VAL A O 1
ATOM 868 N N . SER A 1 104 ? 31.094 5.428 1.418 1.00 48.88 104 SER A N 1
ATOM 869 C CA . SER A 1 104 ? 32.432 5.622 0.860 1.00 48.88 104 SER A CA 1
ATOM 870 C C . SER A 1 104 ? 32.421 6.874 -0.030 1.00 48.88 104 SER A C 1
ATOM 872 O O . SER A 1 104 ? 31.500 7.069 -0.821 1.00 48.88 104 SER A O 1
ATOM 874 N N . ALA A 1 105 ? 33.438 7.729 0.095 1.00 53.19 105 ALA A N 1
ATOM 875 C CA . ALA A 1 105 ? 33.521 9.084 -0.473 1.00 53.19 105 ALA A CA 1
ATOM 876 C C . ALA A 1 105 ? 33.155 9.304 -1.971 1.00 53.19 105 ALA A C 1
ATOM 878 O O . ALA A 1 105 ? 32.716 10.415 -2.278 1.00 53.19 105 ALA A O 1
ATOM 879 N N . PRO A 1 106 ? 33.283 8.343 -2.912 1.00 51.12 106 PRO A N 1
ATOM 880 C CA . PRO A 1 106 ? 32.986 8.596 -4.329 1.00 51.12 106 PRO A CA 1
ATOM 881 C C . PRO A 1 106 ? 31.504 8.879 -4.635 1.00 51.12 106 PRO A C 1
ATOM 883 O O . PRO A 1 106 ? 31.194 9.684 -5.509 1.00 51.12 106 PRO A O 1
ATOM 886 N N . GLU A 1 107 ? 30.582 8.261 -3.896 1.00 49.06 107 GLU A N 1
ATOM 887 C CA . GLU A 1 107 ? 29.144 8.247 -4.220 1.00 49.06 107 GLU A CA 1
ATOM 888 C C . GLU A 1 107 ? 28.446 9.591 -3.911 1.00 49.06 107 GLU A C 1
ATOM 890 O O . GLU A 1 107 ? 27.492 9.990 -4.579 1.00 49.06 107 GLU A O 1
ATOM 895 N N . VAL A 1 108 ? 28.974 10.356 -2.944 1.00 56.50 108 VAL A N 1
ATOM 896 C CA . VAL A 1 108 ? 28.442 11.675 -2.535 1.00 56.50 108 VAL A CA 1
ATOM 897 C C . VAL A 1 108 ? 28.583 12.715 -3.645 1.00 56.50 108 VAL A C 1
ATOM 899 O O . VAL A 1 108 ? 27.730 13.590 -3.805 1.00 56.50 108 VAL A O 1
ATOM 902 N N . VAL A 1 109 ? 29.672 12.642 -4.412 1.00 57.28 109 VAL A N 1
ATOM 903 C CA . VAL A 1 109 ? 29.992 13.632 -5.446 1.00 57.28 109 VAL A CA 1
ATOM 904 C C . VAL A 1 109 ? 28.995 13.535 -6.601 1.00 57.28 109 VAL A C 1
ATOM 906 O O . VAL A 1 109 ? 28.521 14.558 -7.097 1.00 57.28 109 VAL A O 1
ATOM 909 N N . GLU A 1 110 ? 28.609 12.318 -6.978 1.00 55.84 110 GLU A N 1
ATOM 910 C CA . GLU A 1 110 ? 27.687 12.069 -8.085 1.00 55.84 110 GLU A CA 1
ATOM 911 C C . GLU A 1 110 ? 26.247 12.499 -7.747 1.00 55.84 110 GLU A C 1
ATOM 913 O O . GLU A 1 110 ? 25.586 13.158 -8.556 1.00 55.84 110 GLU A O 1
ATOM 918 N N . ASP A 1 111 ? 25.805 12.275 -6.505 1.00 55.25 111 ASP A N 1
ATOM 919 C CA . ASP A 1 111 ? 24.495 12.719 -6.005 1.00 55.25 111 ASP A CA 1
ATOM 920 C C . ASP A 1 111 ? 24.382 14.255 -5.909 1.00 55.25 111 ASP A C 1
ATOM 922 O O . ASP A 1 111 ? 23.332 14.837 -6.218 1.00 55.25 111 ASP A O 1
ATOM 926 N N . ILE A 1 112 ? 25.465 14.946 -5.524 1.00 63.50 112 ILE A N 1
ATOM 927 C CA . ILE A 1 112 ? 25.510 16.419 -5.503 1.00 63.50 112 ILE A CA 1
ATOM 928 C C . ILE A 1 112 ? 25.396 16.975 -6.927 1.00 63.50 112 ILE A C 1
ATOM 930 O O . ILE A 1 112 ? 24.639 17.924 -7.165 1.00 63.50 112 ILE A O 1
ATOM 934 N N . LEU A 1 113 ? 26.112 16.383 -7.886 1.00 66.62 113 LEU A N 1
ATOM 935 C CA . LEU A 1 113 ? 26.077 16.80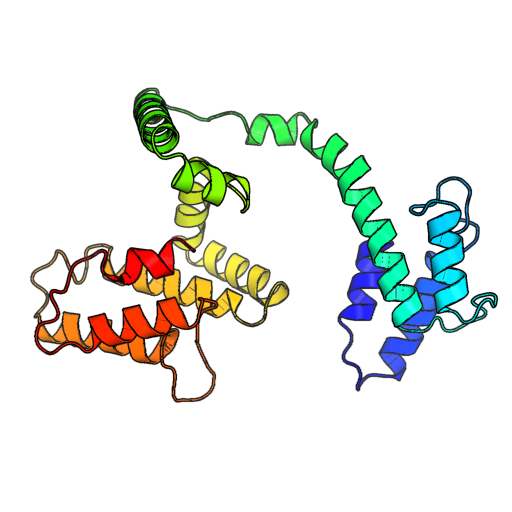0 -9.288 1.00 66.62 113 LEU A CA 1
ATOM 936 C C . LEU A 1 113 ? 24.697 16.559 -9.919 1.00 66.62 113 LEU A C 1
ATOM 938 O O . LEU A 1 113 ? 24.188 17.431 -10.633 1.00 66.62 113 LEU A O 1
ATOM 942 N N . LEU A 1 114 ? 24.049 15.434 -9.599 1.00 57.59 114 LEU A N 1
ATOM 943 C CA . LEU A 1 114 ? 22.712 15.100 -10.087 1.00 57.59 114 LEU A CA 1
ATOM 944 C C . LEU A 1 114 ? 21.643 16.051 -9.526 1.00 57.59 114 LEU A C 1
ATOM 946 O O . LEU A 1 114 ? 20.851 16.605 -10.294 1.00 57.59 114 LEU A O 1
ATOM 950 N N . LYS A 1 115 ? 21.666 16.335 -8.213 1.00 55.28 115 LYS A N 1
ATOM 951 C CA . LYS A 1 115 ? 20.776 17.333 -7.586 1.00 55.28 115 LYS A CA 1
ATOM 952 C C . LYS A 1 115 ? 20.912 18.708 -8.232 1.00 55.28 115 LYS A C 1
ATOM 954 O O . LYS A 1 115 ? 19.906 19.354 -8.523 1.00 55.28 115 LYS A O 1
ATOM 959 N N . ARG A 1 116 ? 22.145 19.139 -8.503 1.00 61.34 116 ARG A N 1
ATOM 960 C CA . ARG A 1 116 ? 22.435 20.446 -9.112 1.00 61.34 116 ARG A CA 1
ATOM 961 C C . ARG A 1 116 ? 21.945 20.539 -10.558 1.00 61.34 116 ARG A C 1
ATOM 963 O O . ARG A 1 116 ? 21.555 21.615 -11.003 1.00 61.34 116 ARG A O 1
ATOM 970 N N . ARG A 1 117 ? 21.937 19.420 -11.291 1.00 59.22 117 ARG A N 1
ATOM 971 C CA . ARG A 1 117 ? 21.408 19.333 -12.662 1.00 59.22 117 ARG A CA 1
ATOM 972 C C . ARG A 1 117 ? 19.879 19.370 -12.686 1.00 59.22 117 ARG A C 1
ATOM 974 O O . ARG A 1 117 ? 19.306 20.031 -13.545 1.00 59.22 117 ARG A O 1
ATOM 981 N N . LEU A 1 118 ? 19.234 18.713 -11.723 1.00 51.03 118 LEU A N 1
ATOM 982 C CA . LEU A 1 118 ? 17.774 18.647 -11.605 1.00 51.03 118 LEU A CA 1
ATOM 983 C C . LEU A 1 118 ? 17.159 19.949 -11.067 1.00 51.03 118 LEU A C 1
ATOM 985 O O . LEU A 1 118 ? 16.085 20.333 -11.513 1.00 51.03 118 LEU A O 1
ATOM 989 N N . GLN A 1 119 ? 17.857 20.677 -10.187 1.00 55.41 119 GLN A N 1
ATOM 990 C CA . GLN A 1 119 ? 17.445 22.010 -9.716 1.00 55.41 119 GLN A CA 1
ATOM 991 C C . GLN A 1 119 ? 17.383 23.072 -10.824 1.00 55.41 119 GLN A C 1
ATOM 993 O O . GLN A 1 119 ? 16.648 24.043 -10.690 1.00 55.41 119 GLN A O 1
ATOM 998 N N . ARG A 1 120 ? 18.121 22.896 -11.928 1.00 59.12 120 ARG A N 1
ATOM 999 C CA . ARG A 1 120 ? 18.062 23.811 -13.084 1.00 59.12 120 ARG A CA 1
ATOM 1000 C C . ARG A 1 120 ? 16.797 23.638 -13.932 1.00 59.12 120 ARG A C 1
ATOM 1002 O O . ARG A 1 120 ? 16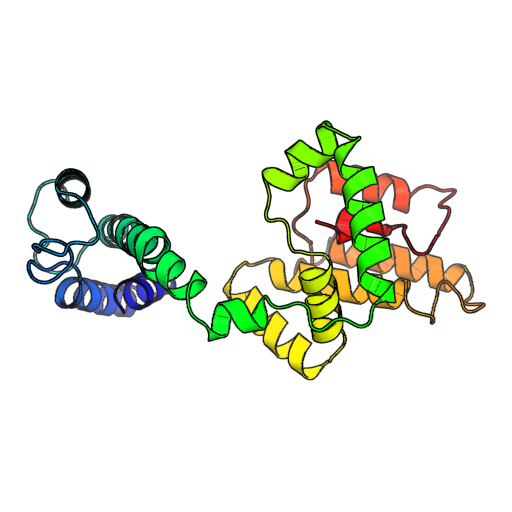.535 24.477 -14.783 1.00 59.12 120 ARG A O 1
ATOM 1009 N N . SER A 1 121 ? 16.030 22.567 -13.721 1.00 59.78 121 SER A N 1
ATOM 1010 C CA . SER A 1 121 ? 14.759 22.312 -14.402 1.00 59.78 121 SER A CA 1
ATOM 1011 C C . SER A 1 121 ? 13.603 22.541 -13.430 1.00 59.78 121 SER A C 1
ATOM 1013 O O . SER A 1 121 ? 13.246 21.666 -12.644 1.00 59.78 121 SER A O 1
ATOM 1015 N N . GLU A 1 122 ? 13.006 23.730 -13.478 1.00 49.75 122 GLU A N 1
ATOM 1016 C CA . GLU A 1 122 ? 11.932 24.140 -12.562 1.00 49.75 122 GLU A CA 1
ATOM 1017 C C . GLU A 1 122 ? 10.683 23.240 -12.671 1.00 49.75 122 GLU A C 1
ATOM 1019 O O . GLU A 1 122 ? 10.049 22.908 -11.665 1.00 49.75 122 GLU A O 1
ATOM 1024 N N . ALA A 1 123 ? 10.376 22.756 -13.880 1.00 56.62 123 ALA A N 1
ATOM 1025 C CA . ALA A 1 123 ? 9.285 21.816 -14.132 1.00 56.62 123 ALA A CA 1
ATOM 1026 C C . ALA A 1 123 ? 9.559 20.426 -13.530 1.00 56.62 123 ALA A C 1
ATOM 1028 O O . ALA A 1 123 ? 8.679 19.845 -12.894 1.00 56.62 123 ALA A O 1
ATOM 1029 N N . ALA A 1 124 ? 10.791 19.913 -13.650 1.00 54.94 124 ALA A N 1
ATOM 1030 C CA . ALA A 1 124 ? 11.167 18.646 -13.021 1.00 54.94 124 ALA A CA 1
ATOM 1031 C C . ALA A 1 124 ? 11.185 18.764 -11.490 1.00 54.94 124 ALA A C 1
ATOM 1033 O O . ALA A 1 124 ? 10.792 17.828 -10.799 1.00 54.94 124 ALA A O 1
ATOM 1034 N N . TRP A 1 125 ? 11.578 19.926 -10.957 1.00 50.34 125 TRP A N 1
ATOM 1035 C CA . TRP A 1 125 ? 11.639 20.184 -9.519 1.00 50.34 125 TRP A CA 1
ATOM 1036 C C . TRP A 1 125 ? 10.246 20.283 -8.866 1.00 50.34 125 TRP A C 1
ATOM 1038 O O . TRP A 1 125 ? 10.031 19.735 -7.784 1.00 50.34 125 TRP A O 1
ATOM 1048 N N . LYS A 1 126 ? 9.263 20.905 -9.540 1.00 56.00 126 LYS A N 1
ATOM 1049 C CA . LYS A 1 126 ? 7.855 20.951 -9.084 1.00 56.00 126 LYS A CA 1
ATOM 1050 C C . LYS A 1 126 ? 7.144 19.594 -9.170 1.00 56.00 126 LYS A C 1
ATOM 1052 O O . LYS A 1 126 ? 6.373 19.251 -8.272 1.00 56.00 126 LYS A O 1
ATOM 1057 N N . ILE A 1 127 ? 7.418 18.805 -10.211 1.00 55.12 127 ILE A N 1
ATOM 1058 C CA . ILE A 1 127 ? 6.860 17.450 -10.353 1.00 55.12 127 ILE A CA 1
ATOM 1059 C C . ILE A 1 127 ? 7.460 16.505 -9.298 1.00 55.12 127 ILE A C 1
ATOM 1061 O O . ILE A 1 127 ? 6.720 15.729 -8.699 1.00 55.12 127 ILE A O 1
ATOM 1065 N N . LEU A 1 128 ? 8.759 16.623 -8.987 1.00 49.50 128 LEU A N 1
ATOM 1066 C CA . LEU A 1 128 ? 9.392 15.823 -7.930 1.00 49.50 128 LEU A CA 1
ATOM 1067 C C . LEU A 1 128 ? 8.870 16.174 -6.530 1.00 49.50 128 LEU A C 1
ATOM 1069 O O . LEU A 1 128 ? 8.591 15.281 -5.743 1.00 49.50 128 LEU A O 1
ATOM 1073 N N . ASN A 1 129 ? 8.705 17.456 -6.194 1.00 47.78 129 ASN A N 1
ATOM 1074 C CA . ASN A 1 129 ? 8.263 17.837 -4.844 1.00 47.78 129 ASN A CA 1
ATOM 1075 C C . ASN A 1 129 ? 6.798 17.491 -4.535 1.00 47.78 129 ASN A C 1
ATOM 1077 O O . ASN A 1 129 ? 6.428 17.417 -3.365 1.00 47.78 129 ASN A O 1
ATOM 1081 N N . SER A 1 130 ? 5.959 17.286 -5.554 1.00 45.72 130 SER A N 1
ATOM 1082 C CA . SER A 1 130 ? 4.536 16.960 -5.372 1.00 45.72 130 SER A CA 1
ATOM 1083 C C . SER A 1 130 ? 4.256 15.457 -5.225 1.00 45.72 130 SER A C 1
ATOM 1085 O O . SER A 1 130 ? 3.172 15.084 -4.775 1.00 45.72 130 SER A O 1
ATOM 1087 N N . ARG A 1 131 ? 5.227 14.583 -5.526 1.00 50.06 131 ARG A N 1
ATOM 1088 C CA . ARG A 1 131 ? 5.111 13.124 -5.384 1.00 50.06 131 ARG A CA 1
ATOM 1089 C C . ARG A 1 131 ? 6.386 12.547 -4.773 1.00 50.06 131 ARG A C 1
ATOM 1091 O O . ARG A 1 131 ? 7.424 12.559 -5.414 1.00 50.06 131 ARG A O 1
ATOM 1098 N N . TRP A 1 132 ? 6.264 12.050 -3.537 1.00 47.34 132 TRP A N 1
ATOM 1099 C CA . TRP A 1 132 ? 7.187 11.150 -2.827 1.00 47.34 132 TRP A CA 1
ATOM 1100 C C . TRP A 1 132 ? 8.584 11.013 -3.455 1.00 47.34 132 TRP A C 1
ATOM 1102 O O . TRP A 1 132 ? 8.852 10.078 -4.204 1.00 47.34 132 TRP A O 1
ATOM 1112 N N . VAL A 1 133 ? 9.492 11.933 -3.123 1.00 48.06 133 VAL A N 1
ATOM 1113 C CA . VAL A 1 133 ? 10.909 11.780 -3.470 1.00 48.06 133 VAL A CA 1
ATOM 1114 C C . VAL A 1 133 ? 11.503 10.684 -2.589 1.00 48.06 133 VAL A C 1
ATOM 1116 O O . VAL A 1 133 ? 11.88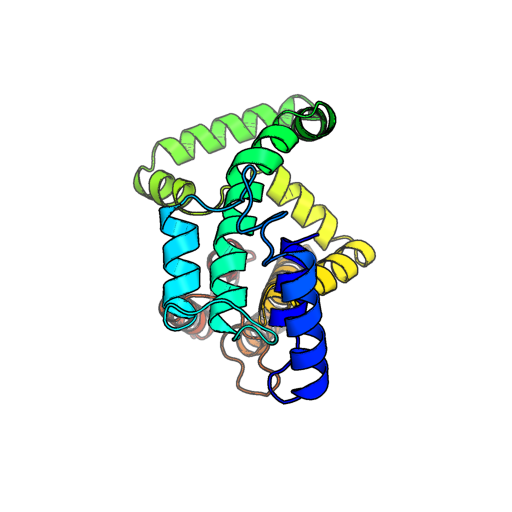8 10.935 -1.447 1.00 48.06 133 VAL A O 1
ATOM 1119 N N . SER A 1 134 ? 11.579 9.466 -3.121 1.00 53.16 134 SER A N 1
ATOM 1120 C CA . SER A 1 134 ? 12.526 8.460 -2.640 1.00 53.16 134 SER A CA 1
ATOM 1121 C C . SER A 1 134 ? 13.937 8.963 -2.929 1.00 53.16 134 SER A C 1
ATOM 1123 O O . SER A 1 134 ? 14.226 9.415 -4.040 1.00 53.16 134 SER A O 1
ATOM 1125 N N . SER A 1 135 ? 14.824 8.941 -1.935 1.00 58.84 135 SER A N 1
ATOM 1126 C CA . SER A 1 135 ? 16.220 9.321 -2.170 1.00 58.84 135 SER A CA 1
ATOM 1127 C C . SER A 1 135 ? 16.878 8.335 -3.149 1.00 58.84 135 SER A C 1
ATOM 1129 O O . SER A 1 135 ? 16.449 7.182 -3.229 1.00 58.84 135 SER A O 1
ATOM 1131 N N . SER A 1 136 ? 17.936 8.735 -3.871 1.00 58.69 136 SER A N 1
ATOM 1132 C CA . SER A 1 136 ? 18.730 7.809 -4.708 1.00 58.69 136 SER A CA 1
ATOM 1133 C C . SER A 1 136 ? 19.104 6.541 -3.925 1.00 58.69 136 SER A C 1
ATOM 1135 O O . SER A 1 136 ? 19.033 5.432 -4.449 1.00 58.69 136 SER A O 1
ATOM 1137 N N . ARG A 1 137 ? 19.397 6.702 -2.626 1.00 60.97 137 ARG A N 1
ATOM 1138 C CA . ARG A 1 137 ? 19.659 5.615 -1.678 1.00 60.97 137 ARG A CA 1
ATOM 1139 C C . ARG A 1 137 ? 18.473 4.666 -1.514 1.00 60.97 137 ARG A C 1
ATOM 1141 O O . ARG A 1 137 ? 18.678 3.459 -1.528 1.00 60.97 137 ARG A O 1
ATOM 1148 N N . ASP A 1 138 ? 17.255 5.178 -1.367 1.00 67.19 138 ASP A N 1
ATOM 1149 C CA . ASP A 1 138 ? 16.060 4.339 -1.205 1.00 67.19 138 ASP A CA 1
ATOM 1150 C C . ASP A 1 138 ? 15.736 3.586 -2.502 1.00 67.19 138 ASP A C 1
ATOM 1152 O O . ASP A 1 138 ? 15.355 2.420 -2.456 1.00 67.19 138 ASP A O 1
ATOM 1156 N N . VAL A 1 139 ? 15.967 4.211 -3.662 1.00 73.00 139 VAL A N 1
ATOM 1157 C CA . VAL A 1 139 ? 15.820 3.566 -4.979 1.00 73.00 139 VAL A CA 1
ATOM 1158 C C . VAL A 1 139 ? 16.833 2.431 -5.153 1.00 73.00 139 VAL A C 1
ATOM 1160 O O . VAL A 1 139 ? 16.473 1.344 -5.605 1.00 73.00 139 VAL A O 1
ATOM 1163 N N . VAL A 1 140 ? 18.095 2.652 -4.772 1.00 74.69 140 VAL A N 1
ATOM 1164 C CA . VAL A 1 140 ? 19.147 1.622 -4.823 1.00 74.69 140 VAL A CA 1
ATOM 1165 C C . VAL A 1 140 ? 18.885 0.511 -3.804 1.00 74.69 140 VAL A C 1
ATOM 1167 O O . VAL A 1 140 ? 19.020 -0.665 -4.139 1.00 74.69 140 VAL A O 1
ATOM 1170 N N . ALA A 1 141 ? 18.462 0.850 -2.585 1.00 77.25 141 ALA A N 1
ATOM 1171 C CA . ALA A 1 141 ? 18.120 -0.125 -1.555 1.00 77.25 141 ALA A CA 1
ATOM 1172 C C . ALA A 1 141 ? 16.937 -1.003 -1.981 1.00 77.25 141 ALA A C 1
ATOM 1174 O O . ALA A 1 141 ? 17.031 -2.227 -1.896 1.00 77.25 141 ALA A O 1
ATOM 1175 N N . LEU A 1 142 ? 15.871 -0.394 -2.511 1.00 83.00 142 LEU A N 1
ATOM 1176 C CA . LEU A 1 142 ? 14.724 -1.115 -3.058 1.00 83.00 142 LEU A CA 1
ATOM 1177 C C . LEU A 1 142 ? 15.153 -2.017 -4.216 1.00 83.00 142 LEU A C 1
ATOM 1179 O O . LEU A 1 142 ? 14.819 -3.196 -4.224 1.00 83.00 142 LEU A O 1
ATOM 1183 N N . ARG A 1 143 ? 15.958 -1.505 -5.155 1.00 83.25 143 ARG A N 1
ATOM 1184 C CA . ARG A 1 143 ? 16.523 -2.315 -6.242 1.00 83.25 143 ARG A CA 1
ATOM 1185 C C . ARG A 1 143 ? 17.268 -3.536 -5.704 1.00 83.25 143 ARG A C 1
ATOM 1187 O O . ARG A 1 143 ? 17.041 -4.636 -6.192 1.00 83.25 143 ARG A O 1
ATOM 1194 N N . ASN A 1 144 ? 18.132 -3.362 -4.708 1.00 81.38 144 ASN A N 1
ATOM 1195 C CA . ASN A 1 144 ? 18.899 -4.466 -4.130 1.00 81.38 144 ASN A CA 1
ATOM 1196 C C . ASN A 1 144 ? 17.997 -5.491 -3.427 1.00 81.38 144 ASN A C 1
ATOM 1198 O O . ASN A 1 144 ? 18.261 -6.688 -3.511 1.00 81.38 144 ASN A O 1
ATOM 1202 N N . GLN A 1 145 ? 16.918 -5.044 -2.777 1.00 85.38 145 GLN A N 1
ATOM 1203 C CA . GLN A 1 145 ? 15.921 -5.937 -2.183 1.00 85.38 145 GLN A CA 1
ATOM 1204 C C . GLN A 1 145 ? 15.125 -6.702 -3.243 1.00 85.38 145 GLN A C 1
ATOM 1206 O O . GLN A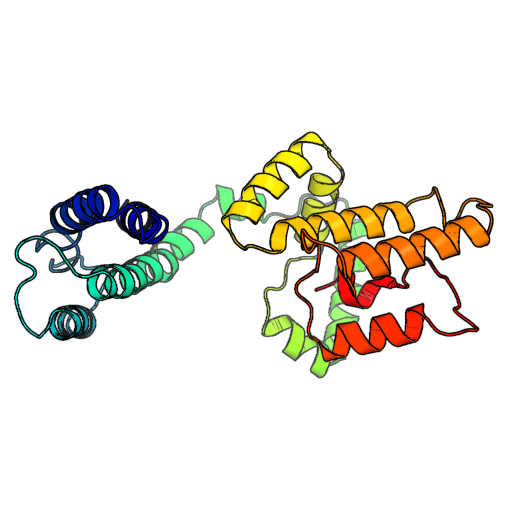 1 145 ? 14.947 -7.906 -3.106 1.00 85.38 145 GLN A O 1
ATOM 1211 N N . LEU A 1 146 ? 14.697 -6.037 -4.317 1.00 87.69 146 LEU A N 1
ATOM 1212 C CA . LEU A 1 146 ? 13.947 -6.666 -5.408 1.00 87.69 146 LEU A CA 1
ATOM 12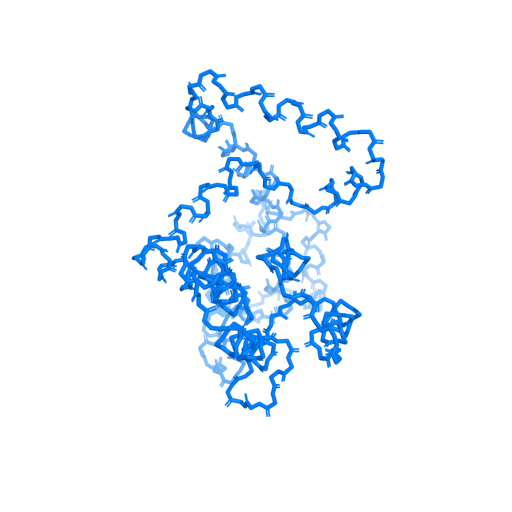13 C C . LEU A 1 146 ? 14.790 -7.663 -6.212 1.00 87.69 146 LEU A C 1
ATOM 1215 O O . LEU A 1 146 ? 14.257 -8.636 -6.733 1.00 87.69 146 LEU A O 1
ATOM 1219 N N . LEU A 1 147 ? 16.105 -7.454 -6.302 1.00 84.12 147 LEU A N 1
ATOM 1220 C CA . LEU A 1 147 ? 17.022 -8.406 -6.935 1.00 84.12 147 LEU A CA 1
ATOM 1221 C C . LEU A 1 147 ? 17.293 -9.649 -6.069 1.00 84.12 147 LEU A C 1
ATOM 1223 O O . LEU A 1 147 ? 17.804 -10.641 -6.586 1.00 84.12 147 LEU A O 1
ATOM 1227 N N . ASN A 1 148 ? 16.960 -9.620 -4.775 1.00 86.56 148 ASN A N 1
ATOM 1228 C CA . ASN A 1 148 ? 17.022 -10.787 -3.900 1.00 86.56 148 ASN A CA 1
ATOM 1229 C C . ASN A 1 148 ? 15.685 -11.557 -3.968 1.00 86.56 148 ASN A C 1
ATOM 1231 O O . ASN A 1 148 ? 14.667 -11.008 -3.547 1.00 86.56 148 ASN A O 1
ATOM 1235 N N . PRO A 1 149 ? 15.655 -12.822 -4.433 1.00 85.31 149 PRO A N 1
ATOM 1236 C CA . PRO A 1 149 ? 14.405 -13.563 -4.632 1.00 85.31 149 PRO A CA 1
ATOM 1237 C C . PRO A 1 149 ? 13.535 -13.696 -3.374 1.00 85.31 149 PRO A C 1
ATOM 1239 O O . PRO A 1 149 ? 12.316 -13.552 -3.452 1.00 85.31 149 PRO A O 1
ATOM 1242 N N . SER A 1 150 ? 14.149 -13.922 -2.209 1.00 84.06 150 SER A N 1
ATOM 1243 C CA . SER A 1 150 ? 13.423 -14.096 -0.946 1.00 84.06 150 SER A CA 1
ATOM 1244 C C . SER A 1 150 ? 12.779 -12.787 -0.490 1.00 84.06 150 SER A C 1
ATOM 1246 O O . SER A 1 150 ? 11.582 -12.741 -0.217 1.00 84.06 150 SER A O 1
ATOM 1248 N N . LEU A 1 151 ? 13.552 -11.696 -0.490 1.00 85.69 151 LEU A N 1
ATOM 1249 C CA . LEU A 1 151 ? 13.052 -10.370 -0.105 1.00 85.69 151 LEU A CA 1
ATOM 1250 C C . LEU A 1 151 ? 12.038 -9.827 -1.116 1.00 85.69 151 LEU A C 1
ATOM 1252 O O . LEU A 1 151 ? 11.080 -9.159 -0.735 1.00 85.69 151 LEU A O 1
ATOM 1256 N N . CYS A 1 152 ? 12.221 -10.138 -2.398 1.00 89.50 152 CYS A N 1
ATOM 1257 C CA . CYS A 1 152 ? 11.271 -9.807 -3.446 1.00 89.50 152 CYS A CA 1
ATOM 1258 C C . CYS A 1 152 ? 9.918 -10.488 -3.206 1.00 89.50 152 CYS A C 1
ATOM 1260 O O . CYS A 1 152 ? 8.892 -9.818 -3.265 1.00 89.50 152 CYS A O 1
ATOM 1262 N N . SER A 1 153 ? 9.902 -11.779 -2.857 1.00 87.88 153 SER A N 1
ATOM 1263 C CA . SER A 1 153 ? 8.662 -12.503 -2.544 1.00 87.88 153 SER A CA 1
ATOM 1264 C C . SER A 1 153 ? 7.917 -11.899 -1.347 1.00 87.88 153 SER A C 1
ATOM 1266 O O . SER A 1 153 ? 6.693 -11.737 -1.379 1.00 87.88 153 SER A O 1
ATOM 1268 N N . GLU A 1 154 ? 8.644 -11.527 -0.291 1.00 88.44 154 GLU A N 1
ATOM 1269 C CA . GLU A 1 154 ? 8.066 -10.835 0.868 1.00 88.44 154 GLU A CA 1
ATOM 1270 C C . GLU A 1 154 ? 7.516 -9.456 0.481 1.00 88.44 154 GLU A C 1
ATOM 1272 O O . GLU A 1 154 ? 6.410 -9.085 0.882 1.00 88.44 154 GLU A O 1
ATOM 1277 N N . PHE A 1 155 ? 8.251 -8.712 -0.349 1.00 90.06 155 PHE A N 1
ATOM 1278 C CA . PHE A 1 155 ? 7.829 -7.401 -0.830 1.00 90.06 155 PHE A CA 1
ATOM 1279 C C . PHE A 1 155 ? 6.595 -7.481 -1.735 1.00 90.06 155 PHE A C 1
ATOM 1281 O O . PHE A 1 155 ? 5.670 -6.695 -1.547 1.00 90.06 155 PHE A O 1
ATOM 1288 N N . LYS A 1 156 ? 6.528 -8.460 -2.647 1.00 89.06 156 LYS A N 1
ATOM 1289 C CA . LYS A 1 156 ? 5.345 -8.748 -3.473 1.00 89.06 156 LYS A CA 1
ATOM 1290 C C . LYS A 1 156 ? 4.115 -9.007 -2.606 1.00 89.06 156 LYS A C 1
ATOM 1292 O O . LYS A 1 156 ? 3.089 -8.354 -2.777 1.00 89.06 156 LYS A O 1
ATOM 1297 N N . THR A 1 157 ? 4.262 -9.859 -1.591 1.00 88.25 157 THR A N 1
ATOM 1298 C CA . THR A 1 157 ? 3.197 -10.129 -0.612 1.00 88.25 157 THR A CA 1
ATOM 1299 C C . THR A 1 157 ? 2.770 -8.848 0.110 1.00 88.25 157 THR A C 1
ATOM 1301 O O . THR A 1 157 ? 1.583 -8.601 0.309 1.00 88.25 157 THR A O 1
ATOM 1304 N N . PHE A 1 158 ? 3.725 -7.995 0.487 1.00 89.31 158 PHE A N 1
ATOM 1305 C CA . PHE A 1 158 ? 3.434 -6.718 1.131 1.00 89.31 158 PHE A CA 1
ATOM 1306 C C . PHE A 1 158 ? 2.670 -5.749 0.217 1.00 89.31 158 PHE A C 1
ATOM 1308 O O . PHE A 1 158 ? 1.712 -5.125 0.682 1.00 89.31 158 PHE A O 1
ATOM 1315 N N . VAL A 1 159 ? 3.064 -5.601 -1.052 1.00 87.44 159 VAL A N 1
ATOM 1316 C CA . VAL A 1 159 ? 2.422 -4.648 -1.974 1.00 87.44 159 VAL A CA 1
ATOM 1317 C C . VAL A 1 159 ? 1.065 -5.132 -2.478 1.00 87.44 159 VAL A C 1
ATOM 1319 O O . VAL A 1 159 ? 0.162 -4.307 -2.607 1.00 87.44 159 VAL A O 1
ATOM 1322 N N . ALA A 1 160 ? 0.863 -6.444 -2.620 1.00 84.81 160 ALA A N 1
ATOM 1323 C CA . ALA A 1 160 ? -0.446 -7.033 -2.912 1.00 84.81 160 ALA A CA 1
ATOM 1324 C C . ALA A 1 160 ? -1.493 -6.669 -1.837 1.00 84.81 160 ALA A C 1
ATOM 1326 O O . ALA A 1 160 ? -2.680 -6.517 -2.112 1.00 84.81 160 ALA A O 1
ATOM 1327 N N . LEU A 1 161 ? -1.058 -6.429 -0.591 1.00 82.75 161 LEU A N 1
ATOM 1328 C CA . LEU A 1 161 ? -1.922 -5.956 0.502 1.00 82.75 161 LEU A CA 1
ATOM 1329 C C . LEU A 1 161 ? -2.207 -4.441 0.468 1.00 82.75 161 LEU A C 1
ATOM 1331 O O . LEU A 1 161 ? -2.911 -3.932 1.357 1.00 82.75 161 LEU A O 1
ATOM 1335 N N . LYS A 1 162 ? -1.605 -3.698 -0.469 1.00 80.06 162 LYS A N 1
ATOM 1336 C CA . LYS A 1 162 ? -1.668 -2.230 -0.574 1.00 80.06 162 LYS A CA 1
ATOM 1337 C C . LYS A 1 162 ? -2.430 -1.741 -1.805 1.00 80.06 162 LYS A C 1
ATOM 1339 O O . LYS A 1 162 ? -3.000 -0.655 -1.712 1.00 80.06 162 LYS A O 1
ATOM 1344 N N . GLY A 1 163 ? -2.475 -2.513 -2.886 1.00 74.31 163 GLY A N 1
ATOM 1345 C CA . GLY A 1 163 ? -3.190 -2.172 -4.115 1.00 74.31 163 GLY A CA 1
ATOM 1346 C C . GLY A 1 163 ? -3.313 -3.380 -5.039 1.00 74.31 163 GLY A C 1
ATOM 1347 O O . GLY A 1 163 ? -2.473 -4.274 -4.994 1.00 74.31 163 GLY A O 1
ATOM 1348 N N . GLU A 1 164 ? -4.372 -3.402 -5.846 1.00 74.31 164 GLU A N 1
ATOM 1349 C CA . GLU A 1 164 ? -4.737 -4.550 -6.691 1.00 74.31 164 GLU A CA 1
ATOM 1350 C C . GLU A 1 164 ? -3.743 -4.783 -7.842 1.00 74.31 164 GLU A C 1
ATOM 1352 O O . GLU A 1 164 ? -3.540 -5.921 -8.243 1.00 74.31 164 GLU A O 1
ATOM 1357 N N . THR A 1 165 ? -3.069 -3.731 -8.319 1.00 79.19 165 THR A N 1
ATOM 1358 C CA . THR A 1 165 ? -2.119 -3.777 -9.447 1.00 79.19 165 THR A CA 1
ATOM 1359 C C . THR A 1 165 ? -0.651 -3.662 -9.028 1.00 79.19 165 THR A C 1
ATOM 1361 O O . THR A 1 165 ? 0.239 -3.830 -9.854 1.00 79.19 165 THR A O 1
ATOM 1364 N N . PHE A 1 166 ? -0.351 -3.423 -7.746 1.00 85.38 166 PHE A N 1
ATOM 1365 C CA . PHE A 1 166 ? 1.032 -3.169 -7.314 1.00 85.38 166 PHE A CA 1
ATOM 1366 C C . PHE A 1 166 ? 1.940 -4.392 -7.423 1.00 85.38 166 PHE A C 1
ATOM 1368 O O . PHE A 1 166 ? 3.155 -4.254 -7.553 1.00 85.38 166 PHE A O 1
ATOM 1375 N N . GLU A 1 167 ? 1.372 -5.595 -7.361 1.00 88.56 167 GLU A N 1
ATOM 1376 C CA . GLU A 1 167 ? 2.130 -6.810 -7.645 1.00 88.56 167 GLU A CA 1
ATOM 1377 C C . GLU A 1 167 ? 2.574 -6.849 -9.117 1.00 88.56 167 GLU A C 1
ATOM 1379 O O . GLU A 1 167 ? 3.738 -7.149 -9.393 1.00 88.56 167 GLU A O 1
ATOM 1384 N N . ASN A 1 168 ? 1.694 -6.428 -10.035 1.00 89.19 168 ASN A N 1
ATOM 1385 C CA . ASN A 1 168 ? 1.991 -6.311 -11.463 1.00 89.19 168 ASN A CA 1
ATOM 1386 C C . ASN A 1 168 ? 3.092 -5.274 -11.720 1.00 89.19 168 ASN A C 1
ATOM 1388 O O . ASN A 1 168 ? 3.977 -5.517 -12.538 1.00 89.19 168 ASN A O 1
ATOM 1392 N N . ASP A 1 169 ? 3.084 -4.149 -10.997 1.00 88.06 169 ASP A N 1
ATOM 1393 C CA . ASP A 1 169 ? 4.121 -3.113 -11.113 1.00 88.06 169 ASP A CA 1
ATOM 1394 C C . ASP A 1 169 ? 5.508 -3.652 -10.718 1.00 88.06 169 ASP A C 1
ATOM 1396 O O . ASP A 1 169 ? 6.517 -3.357 -11.370 1.00 88.06 169 ASP A O 1
ATOM 1400 N N . VAL A 1 170 ? 5.570 -4.493 -9.677 1.00 89.88 170 VAL A N 1
ATOM 1401 C CA . VAL A 1 170 ? 6.812 -5.166 -9.266 1.00 89.88 170 VAL A CA 1
ATOM 1402 C C . VAL A 1 170 ? 7.259 -6.174 -10.324 1.00 89.88 170 VAL A C 1
ATOM 1404 O O . VAL A 1 170 ? 8.439 -6.190 -10.684 1.00 89.88 170 VAL A O 1
ATOM 1407 N N . ASP A 1 171 ? 6.340 -6.978 -10.857 1.00 89.50 171 ASP A N 1
ATOM 1408 C CA . ASP A 1 171 ? 6.648 -7.962 -11.898 1.00 89.50 171 ASP A CA 1
ATOM 1409 C C . ASP A 1 171 ? 7.132 -7.303 -13.193 1.00 89.50 171 ASP A C 1
ATOM 1411 O O . ASP A 1 171 ? 8.159 -7.709 -13.748 1.00 89.50 171 ASP A O 1
ATOM 1415 N N . PHE A 1 172 ? 6.481 -6.223 -13.625 1.00 90.19 172 PHE A N 1
ATOM 1416 C CA . PHE A 1 172 ? 6.930 -5.406 -14.748 1.00 90.19 172 PHE A CA 1
ATOM 1417 C C . PHE A 1 172 ? 8.329 -4.846 -14.505 1.00 90.1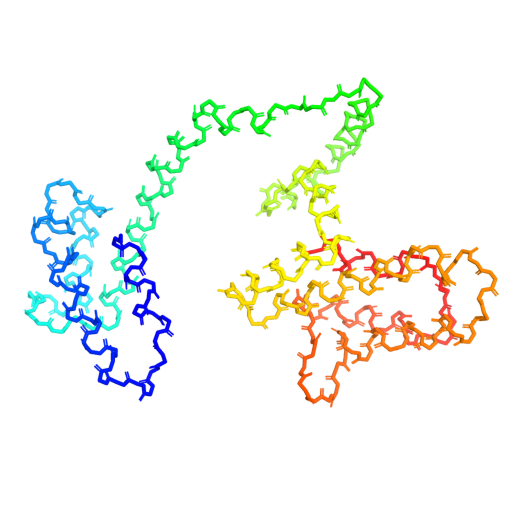9 172 PHE A C 1
ATOM 1419 O O . PHE A 1 172 ? 9.206 -4.946 -15.370 1.00 90.19 172 PHE A O 1
ATOM 1426 N N . TRP A 1 173 ? 8.576 -4.282 -13.319 1.00 89.75 173 TRP A N 1
ATOM 1427 C CA . TRP A 1 173 ? 9.877 -3.711 -12.997 1.00 89.75 173 TRP A CA 1
ATOM 1428 C C . TRP A 1 173 ? 10.986 -4.764 -13.077 1.00 89.75 173 TRP A C 1
ATOM 1430 O O . TRP A 1 173 ? 12.029 -4.494 -13.682 1.00 89.75 173 TRP A O 1
ATOM 1440 N N . LEU A 1 174 ? 10.757 -5.961 -12.526 1.00 88.88 174 LEU A N 1
ATOM 1441 C CA . LEU A 1 174 ? 11.692 -7.088 -12.588 1.00 88.88 174 LEU A CA 1
ATOM 1442 C C . LEU A 1 174 ? 11.936 -7.532 -14.029 1.00 88.88 174 LEU A C 1
ATOM 1444 O O . LEU A 1 174 ? 13.082 -7.773 -14.411 1.00 88.88 174 LEU A O 1
ATOM 1448 N N . GLU A 1 175 ? 10.889 -7.605 -14.845 1.00 88.31 175 GLU A N 1
ATOM 1449 C CA . GLU A 1 175 ? 10.996 -8.036 -16.235 1.00 88.31 175 GLU A CA 1
ATOM 1450 C C . GLU A 1 175 ? 11.784 -7.032 -17.089 1.00 88.31 175 GLU A C 1
ATOM 1452 O O . GLU A 1 175 ? 12.659 -7.417 -17.871 1.00 88.31 175 GLU A O 1
ATOM 1457 N N . VAL A 1 176 ? 11.584 -5.732 -16.852 1.00 86.44 176 VAL A N 1
ATOM 1458 C CA . VAL A 1 176 ? 12.397 -4.663 -17.449 1.00 86.44 176 VAL A CA 1
ATOM 1459 C C . VAL A 1 176 ? 13.841 -4.706 -16.939 1.00 86.44 176 VAL A C 1
ATOM 1461 O O . VAL A 1 176 ? 14.766 -4.427 -17.706 1.00 86.44 176 VAL A O 1
ATOM 1464 N N . GLN A 1 177 ? 14.081 -5.062 -15.670 1.00 84.31 177 GLN A N 1
ATOM 1465 C CA . GLN A 1 177 ? 15.447 -5.264 -15.177 1.00 84.31 177 GLN A CA 1
ATOM 1466 C C . GLN A 1 177 ? 16.124 -6.461 -15.841 1.00 84.31 177 GLN A C 1
ATOM 1468 O O . GLN A 1 177 ? 17.278 -6.319 -16.220 1.00 84.31 177 GLN A O 1
ATOM 1473 N N . LYS A 1 178 ? 15.440 -7.590 -16.055 1.00 82.69 178 LYS A N 1
ATOM 1474 C CA . LYS A 1 178 ? 15.996 -8.736 -16.803 1.00 82.69 178 LYS A CA 1
ATOM 1475 C C . LYS A 1 178 ? 16.296 -8.372 -18.257 1.00 82.69 178 LYS A C 1
ATOM 1477 O O . LYS A 1 178 ? 17.325 -8.761 -18.791 1.00 82.69 178 LYS A O 1
ATOM 1482 N N . PHE A 1 179 ? 15.431 -7.574 -18.886 1.00 80.31 179 PHE A N 1
ATOM 1483 C CA . PHE A 1 179 ? 15.670 -7.044 -20.230 1.00 80.31 179 PHE A CA 1
ATOM 1484 C C . PHE A 1 179 ? 16.932 -6.156 -20.292 1.00 80.31 179 PHE A C 1
ATOM 1486 O O . PHE A 1 179 ? 17.717 -6.253 -21.236 1.00 80.31 179 PHE A O 1
ATOM 1493 N N . LYS A 1 180 ? 17.154 -5.320 -19.266 1.00 76.25 180 LYS A N 1
ATOM 1494 C CA . LYS A 1 180 ? 18.324 -4.428 -19.137 1.00 76.25 180 LYS A CA 1
ATOM 1495 C C . LYS A 1 180 ? 19.608 -5.145 -18.725 1.00 76.25 180 LYS A C 1
ATOM 1497 O O . LYS A 1 180 ? 20.692 -4.800 -19.193 1.00 76.25 180 LYS A O 1
ATOM 1502 N N . ALA A 1 181 ? 19.509 -6.072 -17.782 1.00 68.81 181 ALA A N 1
ATOM 1503 C CA . ALA A 1 181 ? 20.638 -6.705 -17.129 1.00 68.81 181 ALA A CA 1
ATOM 1504 C C . ALA A 1 181 ? 21.177 -7.840 -18.004 1.00 68.81 181 ALA A C 1
ATOM 1506 O O . ALA A 1 181 ? 20.647 -8.939 -18.005 1.00 68.81 181 ALA A O 1
ATOM 1507 N N . LYS A 1 182 ? 22.264 -7.543 -18.722 1.00 53.62 182 LYS A N 1
ATOM 1508 C CA . LYS A 1 182 ? 23.306 -8.461 -19.229 1.00 53.62 182 LYS A CA 1
ATOM 1509 C C . LYS A 1 182 ? 22.947 -9.638 -20.164 1.00 53.62 182 LYS A C 1
ATOM 1511 O O . LYS A 1 182 ? 23.847 -10.035 -20.899 1.00 53.62 182 LYS A O 1
ATOM 1516 N N . ASP A 1 183 ? 21.707 -10.114 -20.261 1.00 54.16 183 ASP A N 1
ATOM 1517 C CA . ASP A 1 183 ? 21.408 -11.374 -20.975 1.00 54.16 183 ASP A CA 1
ATOM 1518 C C . ASP A 1 183 ? 20.679 -11.217 -22.325 1.00 54.16 183 ASP A C 1
ATOM 1520 O O . ASP A 1 183 ? 20.560 -12.190 -23.067 1.00 54.16 183 ASP A O 1
ATOM 1524 N N . LEU A 1 184 ? 20.204 -10.015 -22.688 1.00 57.00 184 LEU A N 1
ATOM 1525 C CA . LEU A 1 184 ? 19.449 -9.818 -23.943 1.00 57.00 184 LEU A CA 1
ATOM 1526 C C . LEU A 1 184 ? 19.863 -8.600 -24.780 1.00 57.00 184 LEU A C 1
ATOM 1528 O O . LEU A 1 184 ? 19.956 -8.720 -25.991 1.00 57.00 184 LEU A O 1
ATOM 1532 N N . CYS A 1 185 ? 20.114 -7.430 -24.185 1.00 55.34 185 CYS A N 1
ATOM 1533 C CA . CYS A 1 185 ? 20.446 -6.217 -24.957 1.00 55.34 185 CYS A CA 1
ATOM 1534 C C . CYS A 1 185 ? 21.957 -5.919 -25.080 1.00 55.34 185 CYS A C 1
ATOM 1536 O O . CYS A 1 185 ? 22.332 -4.953 -25.744 1.00 55.34 185 CYS A O 1
ATOM 1538 N N . HIS A 1 186 ? 22.818 -6.693 -24.409 1.00 56.31 186 HIS A N 1
ATOM 1539 C CA . HIS A 1 186 ? 24.274 -6.463 -24.349 1.00 56.31 186 HIS A CA 1
ATOM 1540 C C . HIS A 1 186 ? 25.119 -7.676 -24.757 1.00 56.31 186 HIS A C 1
ATOM 1542 O O . HIS A 1 186 ? 26.257 -7.517 -25.185 1.00 56.31 186 HIS A O 1
ATOM 1548 N N . THR A 1 187 ? 24.577 -8.882 -24.630 1.00 55.84 187 THR A N 1
ATOM 1549 C CA . THR A 1 187 ? 25.080 -10.101 -25.271 1.00 55.84 187 THR A CA 1
ATOM 1550 C C . THR A 1 187 ? 24.558 -10.135 -26.711 1.00 55.84 187 THR A C 1
ATOM 1552 O O . THR A 1 187 ? 23.517 -9.542 -26.976 1.00 55.84 187 THR A O 1
ATOM 1555 N N . ASN A 1 188 ? 25.255 -10.800 -27.644 1.00 56.59 188 ASN A N 1
ATOM 1556 C CA . ASN A 1 188 ? 24.846 -10.986 -29.054 1.00 56.59 188 ASN A CA 1
ATOM 1557 C C . ASN A 1 188 ? 23.559 -11.838 -29.191 1.00 56.59 188 ASN A C 1
ATOM 1559 O O . ASN A 1 188 ? 23.517 -12.815 -29.939 1.00 56.59 188 ASN A O 1
ATOM 1563 N N . ALA A 1 189 ? 22.519 -11.534 -28.419 1.00 66.06 189 ALA A N 1
ATOM 1564 C CA . ALA A 1 189 ? 21.225 -12.161 -28.518 1.00 66.06 189 ALA A CA 1
ATOM 1565 C C . ALA A 1 189 ? 20.622 -11.803 -29.874 1.00 66.06 189 ALA A C 1
ATOM 1567 O O . ALA A 1 189 ? 20.693 -10.668 -30.339 1.00 66.06 189 ALA A O 1
ATOM 1568 N N . HIS A 1 190 ? 20.025 -12.801 -30.511 1.00 74.25 190 HIS A N 1
ATOM 1569 C CA . HIS A 1 190 ? 19.419 -12.633 -31.818 1.00 74.25 190 HIS A CA 1
ATOM 1570 C C . HIS A 1 190 ? 18.325 -11.556 -31.761 1.00 74.25 190 HIS A C 1
ATOM 1572 O O . HIS A 1 190 ? 17.418 -11.649 -30.931 1.00 74.25 190 HIS A O 1
ATOM 1578 N N . ASP A 1 191 ? 18.346 -10.582 -32.672 1.00 75.06 191 ASP A N 1
ATOM 1579 C CA . ASP A 1 191 ? 17.380 -9.474 -32.683 1.00 75.06 191 ASP A CA 1
ATOM 1580 C C . ASP A 1 191 ? 15.914 -9.936 -32.641 1.00 75.06 191 ASP A C 1
ATOM 1582 O O . ASP A 1 191 ? 15.048 -9.276 -32.069 1.00 75.06 191 ASP A O 1
ATOM 1586 N N . GLY A 1 192 ? 15.612 -11.091 -33.244 1.00 79.75 192 GLY A N 1
ATOM 1587 C CA . GLY A 1 192 ? 14.277 -11.694 -33.186 1.00 79.75 192 GLY A CA 1
ATOM 1588 C C . GLY A 1 192 ? 13.844 -12.091 -31.768 1.00 79.75 192 GLY A C 1
ATOM 1589 O O . GLY A 1 192 ? 12.672 -11.950 -31.431 1.00 79.75 192 GLY A O 1
ATOM 1590 N N . LEU A 1 193 ? 14.773 -12.542 -30.920 1.00 81.31 193 LEU A N 1
ATOM 1591 C CA . LEU A 1 193 ? 14.518 -12.855 -29.510 1.00 81.31 193 LEU A CA 1
ATOM 1592 C C . LEU A 1 193 ? 14.247 -11.570 -28.717 1.00 81.31 193 LEU A C 1
ATOM 1594 O O . LEU A 1 193 ? 13.295 -11.511 -27.941 1.00 81.31 193 LEU A O 1
ATOM 1598 N N . ILE A 1 194 ? 15.043 -10.528 -28.970 1.00 80.38 194 ILE A N 1
ATOM 1599 C CA . ILE A 1 194 ? 14.894 -9.206 -28.355 1.00 80.38 194 ILE A CA 1
ATOM 1600 C C . ILE A 1 194 ? 13.523 -8.609 -28.707 1.00 80.38 194 ILE A C 1
ATOM 1602 O O . ILE A 1 194 ? 12.785 -8.187 -27.818 1.00 80.38 194 ILE A O 1
ATOM 1606 N N . ARG A 1 195 ? 13.137 -8.633 -29.991 1.00 82.50 195 ARG A N 1
ATOM 1607 C CA . ARG A 1 195 ? 11.829 -8.146 -30.457 1.00 82.50 195 ARG A CA 1
ATOM 1608 C C . ARG A 1 195 ? 10.664 -8.925 -29.846 1.00 82.50 195 ARG A C 1
ATOM 1610 O O . ARG A 1 195 ? 9.731 -8.307 -29.343 1.00 82.50 195 ARG A O 1
ATOM 1617 N N . ARG A 1 196 ? 10.745 -10.261 -29.798 1.00 84.94 196 ARG A N 1
ATOM 1618 C CA . ARG A 1 196 ? 9.732 -11.098 -29.125 1.00 84.94 196 ARG A CA 1
ATOM 1619 C C . ARG A 1 196 ? 9.618 -10.781 -27.639 1.00 84.94 196 ARG A C 1
ATOM 1621 O O . ARG A 1 196 ? 8.517 -10.775 -27.107 1.00 84.94 196 ARG A O 1
ATOM 1628 N N . LYS A 1 197 ? 10.735 -10.494 -26.964 1.00 86.69 197 LYS A N 1
ATOM 1629 C CA . LYS A 1 197 ? 10.717 -10.117 -25.548 1.00 86.69 197 LYS A CA 1
ATOM 1630 C C . LYS A 1 197 ? 10.010 -8.785 -25.327 1.00 86.69 197 LYS A C 1
ATOM 1632 O O . LYS A 1 197 ? 9.185 -8.681 -24.427 1.00 86.69 197 LYS A O 1
ATOM 1637 N N . VAL A 1 198 ? 10.317 -7.789 -26.157 1.00 86.50 198 VAL A N 1
ATOM 1638 C CA . VAL A 1 198 ? 9.649 -6.483 -26.124 1.00 86.50 198 VAL A CA 1
ATOM 1639 C C . VAL A 1 198 ? 8.147 -6.637 -26.365 1.00 86.50 198 VAL A C 1
ATOM 1641 O O . VAL A 1 198 ? 7.354 -6.076 -25.613 1.00 86.50 198 VAL A O 1
ATOM 1644 N N . GLN A 1 199 ? 7.763 -7.445 -27.355 1.00 86.19 199 GLN A N 1
ATOM 1645 C CA . GLN A 1 199 ? 6.366 -7.745 -27.651 1.00 86.19 199 GLN A CA 1
ATOM 1646 C C . GLN A 1 199 ? 5.667 -8.441 -26.473 1.00 86.19 199 GLN A C 1
ATOM 1648 O O . GLN A 1 199 ? 4.598 -8.002 -26.070 1.00 86.19 199 GLN A O 1
ATOM 1653 N N . ALA A 1 200 ? 6.296 -9.447 -25.860 1.00 87.12 200 ALA A N 1
ATOM 1654 C CA . ALA A 1 200 ? 5.738 -10.141 -24.700 1.00 87.12 200 ALA A CA 1
ATOM 1655 C C . ALA A 1 200 ? 5.549 -9.208 -23.490 1.00 87.12 200 ALA A C 1
ATOM 1657 O O . ALA A 1 200 ? 4.527 -9.275 -22.819 1.00 87.12 200 ALA A O 1
ATOM 1658 N N . ILE A 1 201 ? 6.499 -8.303 -23.216 1.00 87.75 201 ILE A N 1
ATOM 1659 C CA . ILE A 1 201 ? 6.346 -7.305 -22.141 1.00 87.75 201 ILE A CA 1
ATOM 1660 C C . ILE A 1 201 ? 5.174 -6.361 -22.452 1.00 87.75 201 ILE A C 1
ATOM 1662 O O . ILE A 1 201 ? 4.391 -6.041 -21.560 1.00 87.75 201 ILE A O 1
ATOM 1666 N N . ASN A 1 202 ? 5.026 -5.942 -23.711 1.00 86.56 202 ASN A N 1
ATOM 1667 C CA . ASN A 1 202 ? 3.919 -5.093 -24.144 1.00 86.56 202 ASN A CA 1
ATOM 1668 C C . ASN A 1 202 ? 2.557 -5.789 -23.985 1.00 86.56 202 ASN A C 1
ATOM 1670 O O . ASN A 1 202 ? 1.640 -5.223 -23.399 1.00 86.56 202 ASN A O 1
ATOM 1674 N N . GLU A 1 203 ? 2.438 -7.026 -24.462 1.00 84.12 203 GLU A N 1
ATOM 1675 C CA . GLU A 1 203 ? 1.204 -7.813 -24.391 1.00 84.12 203 GLU A CA 1
ATOM 1676 C C . GLU A 1 203 ? 0.843 -8.203 -22.955 1.00 84.12 203 GLU A C 1
ATOM 1678 O O . GLU A 1 203 ? -0.329 -8.210 -22.617 1.00 84.12 203 GLU A O 1
ATOM 1683 N N . CYS A 1 204 ? 1.811 -8.483 -22.080 1.00 83.25 204 CYS A N 1
ATOM 1684 C CA . CYS A 1 204 ? 1.501 -8.847 -20.697 1.00 83.25 204 CYS A CA 1
ATOM 1685 C C . CYS A 1 204 ? 1.139 -7.634 -19.829 1.00 83.25 204 CYS A C 1
ATOM 1687 O O . CYS A 1 204 ? 0.183 -7.714 -19.064 1.00 83.25 204 CYS A O 1
ATOM 1689 N N . PHE A 1 205 ? 1.885 -6.528 -19.935 1.00 84.19 205 PHE A N 1
ATOM 1690 C CA . PHE A 1 205 ? 1.835 -5.447 -18.940 1.00 84.19 205 PHE A CA 1
ATOM 1691 C C . PHE A 1 205 ? 1.200 -4.141 -19.434 1.00 84.19 205 PHE A C 1
ATOM 1693 O O . PHE A 1 205 ? 0.783 -3.333 -18.610 1.00 84.19 205 PHE A O 1
ATOM 1700 N N . LEU A 1 206 ? 1.128 -3.904 -20.750 1.00 82.50 206 LEU A N 1
ATOM 1701 C CA . LEU A 1 206 ? 0.641 -2.633 -21.315 1.00 82.50 206 LEU A CA 1
ATOM 1702 C C . LEU A 1 206 ? -0.676 -2.783 -22.079 1.00 82.50 206 LEU A C 1
ATOM 1704 O O . LEU A 1 206 ? -1.521 -1.899 -22.014 1.00 82.50 206 LEU A O 1
ATOM 1708 N N . ASN A 1 207 ? -0.846 -3.891 -22.801 1.00 79.12 207 ASN A N 1
ATOM 1709 C CA . ASN A 1 207 ? -2.026 -4.168 -23.618 1.00 79.12 207 ASN A CA 1
ATOM 1710 C C . ASN A 1 207 ? -2.507 -5.611 -23.406 1.00 79.12 207 ASN A C 1
ATOM 1712 O O . ASN A 1 207 ? -2.658 -6.380 -24.357 1.00 79.12 207 ASN A O 1
ATOM 1716 N N . SER A 1 208 ? -2.673 -5.990 -22.136 1.00 71.88 208 SER A N 1
ATOM 1717 C CA . SER A 1 208 ? -3.142 -7.326 -21.763 1.00 71.88 208 SER A CA 1
ATOM 1718 C C . SER A 1 208 ? -4.561 -7.550 -22.258 1.00 71.88 208 SER A C 1
ATOM 1720 O O . SER A 1 208 ? -5.487 -6.891 -21.796 1.00 71.88 208 SER A O 1
ATOM 1722 N N . ALA A 1 209 ? -4.710 -8.470 -23.211 1.00 62.62 209 ALA A N 1
ATOM 1723 C CA . ALA A 1 209 ? -5.992 -8.878 -23.783 1.00 62.62 209 ALA A CA 1
ATOM 1724 C C . ALA A 1 209 ? -6.518 -10.202 -23.190 1.00 62.62 209 ALA A C 1
ATOM 1726 O O . ALA A 1 209 ? -7.548 -10.708 -23.633 1.00 62.62 209 ALA A O 1
ATOM 1727 N N . ILE A 1 210 ? -5.796 -10.799 -22.230 1.00 58.25 210 ILE A N 1
ATOM 1728 C CA . ILE A 1 210 ? -6.073 -12.133 -21.681 1.00 58.25 210 ILE A CA 1
ATOM 1729 C C . ILE A 1 210 ? -6.108 -12.044 -20.153 1.00 58.25 210 ILE A C 1
ATOM 1731 O O . ILE A 1 210 ? -5.158 -11.572 -19.538 1.00 58.25 210 ILE A O 1
ATOM 1735 N N . SER A 1 211 ? -7.189 -12.520 -19.529 1.00 50.25 211 SER A N 1
ATOM 1736 C CA . SER A 1 211 ? -7.309 -12.568 -18.066 1.00 50.25 211 SER A CA 1
ATOM 1737 C C . SER A 1 211 ? -6.407 -13.655 -17.447 1.00 50.25 211 SER A C 1
ATOM 1739 O O . SER A 1 211 ? -6.326 -14.750 -18.011 1.00 50.25 211 SER A O 1
ATOM 1741 N N . PRO A 1 212 ? -5.806 -13.437 -16.258 1.00 58.81 212 PRO A N 1
ATOM 1742 C CA . PRO A 1 212 ? -5.880 -12.237 -15.417 1.00 58.81 212 PRO A CA 1
ATOM 1743 C C . PRO A 1 212 ? -5.011 -11.082 -15.944 1.00 58.81 212 PRO A C 1
ATOM 1745 O O . PRO A 1 212 ? -3.896 -11.294 -16.411 1.00 58.81 212 PRO A O 1
ATOM 1748 N N . GLU A 1 213 ? -5.529 -9.856 -15.844 1.00 64.50 213 GLU A N 1
ATOM 1749 C CA . GLU A 1 213 ? -4.873 -8.651 -16.358 1.00 64.50 213 GLU A CA 1
ATOM 1750 C C . GLU A 1 213 ? -3.629 -8.307 -15.519 1.00 64.50 213 GLU A C 1
ATOM 1752 O O . GLU A 1 213 ? -3.728 -7.823 -14.392 1.00 64.50 213 GLU A O 1
ATOM 1757 N N . LEU A 1 214 ? -2.439 -8.530 -16.084 1.00 74.38 214 LEU A N 1
ATOM 1758 C CA . LEU A 1 214 ? -1.150 -8.122 -15.501 1.00 74.38 214 LEU A CA 1
ATOM 1759 C C . LEU A 1 214 ? -0.815 -6.649 -15.805 1.00 74.38 214 LEU A C 1
ATOM 1761 O O . LEU A 1 214 ? 0.352 -6.258 -15.821 1.00 74.38 214 LEU A O 1
ATOM 1765 N N . GLN A 1 215 ? -1.826 -5.824 -16.085 1.00 82.00 215 GLN A N 1
ATOM 1766 C CA . GLN A 1 215 ? -1.617 -4.428 -16.452 1.00 82.00 215 GLN A CA 1
ATOM 1767 C C . GLN A 1 215 ? -1.035 -3.629 -15.280 1.00 82.00 215 GLN A C 1
ATOM 1769 O O . GLN A 1 215 ? -1.414 -3.827 -14.121 1.00 82.00 215 GLN A O 1
ATOM 1774 N N . ILE A 1 216 ? -0.103 -2.735 -15.607 1.00 82.50 216 ILE A N 1
ATOM 1775 C CA . ILE A 1 216 ? 0.534 -1.818 -14.654 1.00 82.50 216 ILE A CA 1
ATOM 1776 C C . ILE A 1 216 ? -0.253 -0.513 -14.514 1.00 82.50 216 ILE A C 1
ATOM 1778 O O . ILE A 1 216 ? -0.912 -0.071 -15.458 1.00 82.50 216 ILE A O 1
ATOM 1782 N N . ASP A 1 217 ? -0.152 0.142 -13.356 1.00 78.62 217 ASP A N 1
ATOM 1783 C CA . ASP A 1 217 ? -0.863 1.401 -13.089 1.00 78.62 217 ASP A CA 1
ATOM 1784 C C . ASP A 1 217 ? -0.125 2.617 -13.689 1.00 78.62 217 ASP A C 1
ATOM 1786 O O . ASP A 1 217 ? 0.633 3.338 -13.026 1.00 78.62 217 ASP A O 1
ATOM 1790 N N . ILE A 1 218 ? -0.343 2.862 -14.986 1.00 74.75 218 ILE A N 1
ATOM 1791 C CA . ILE A 1 218 ? 0.175 4.034 -15.708 1.00 74.75 218 ILE A CA 1
ATOM 1792 C C . ILE A 1 218 ? -0.953 4.835 -16.385 1.00 74.75 218 ILE A C 1
ATOM 1794 O O . ILE A 1 218 ? -1.990 4.279 -16.735 1.00 74.75 218 ILE A O 1
ATOM 1798 N N . PRO A 1 219 ? -0.781 6.155 -16.618 1.00 73.75 219 PRO A N 1
ATOM 1799 C CA . PRO A 1 219 ? -1.772 6.951 -17.336 1.00 73.75 219 PRO A CA 1
ATOM 1800 C C . PRO A 1 219 ? -2.005 6.414 -18.743 1.00 73.75 219 PRO A C 1
ATOM 1802 O O . PRO A 1 219 ? -1.044 6.118 -19.452 1.00 73.75 219 PRO A O 1
ATOM 1805 N N . ILE A 1 220 ? -3.267 6.405 -19.165 1.00 68.88 220 ILE A N 1
ATOM 1806 C CA . ILE A 1 220 ? -3.702 5.902 -20.474 1.00 68.88 220 ILE A CA 1
ATOM 1807 C C . ILE A 1 220 ? -2.906 6.556 -21.616 1.00 68.88 220 ILE A C 1
ATOM 1809 O O . ILE A 1 220 ? -2.334 5.854 -22.439 1.00 68.88 220 ILE A O 1
ATOM 1813 N N . GLU A 1 221 ? -2.719 7.880 -21.586 1.00 70.19 221 GLU A N 1
ATOM 1814 C CA . GLU A 1 221 ? -1.927 8.604 -22.599 1.00 70.19 221 GLU A CA 1
ATOM 1815 C C . GLU A 1 221 ? -0.465 8.128 -22.699 1.00 70.19 221 GLU A C 1
ATOM 1817 O O . GLU A 1 221 ? 0.164 8.202 -23.756 1.00 70.19 221 GLU A O 1
ATOM 1822 N N . MET A 1 222 ? 0.118 7.685 -21.579 1.00 71.62 222 MET A N 1
ATOM 1823 C CA . MET A 1 222 ? 1.478 7.146 -21.541 1.00 71.62 222 MET A CA 1
ATOM 1824 C C . MET A 1 222 ? 1.506 5.718 -22.082 1.00 71.62 222 MET A C 1
ATOM 1826 O O . MET A 1 222 ? 2.425 5.386 -22.830 1.00 71.62 222 MET A O 1
ATOM 1830 N N . ALA A 1 223 ? 0.512 4.899 -21.725 1.00 74.50 223 ALA A N 1
ATOM 1831 C CA . ALA A 1 223 ? 0.357 3.547 -22.246 1.00 74.50 223 ALA A CA 1
ATOM 1832 C C . ALA A 1 223 ? 0.203 3.568 -23.773 1.00 74.50 223 ALA A C 1
ATOM 1834 O O . ALA A 1 223 ? 0.969 2.905 -24.464 1.00 74.50 223 ALA A O 1
ATOM 1835 N N . GLU A 1 224 ? -0.685 4.411 -24.306 1.00 73.50 224 GLU A N 1
ATOM 1836 C CA . GLU A 1 224 ? -0.928 4.564 -25.746 1.00 73.50 224 GLU A CA 1
ATOM 1837 C C . GLU A 1 224 ? 0.340 4.981 -26.504 1.00 73.50 224 GLU A C 1
ATOM 1839 O O . GLU A 1 224 ? 0.749 4.303 -27.446 1.00 73.50 224 GLU A O 1
ATOM 1844 N N . LYS A 1 225 ? 1.036 6.031 -26.042 1.00 77.88 225 LYS A N 1
ATOM 1845 C CA . LYS A 1 225 ? 2.307 6.482 -26.645 1.00 77.88 225 LYS A CA 1
ATOM 1846 C C . LYS A 1 225 ? 3.406 5.426 -26.572 1.00 77.88 225 LYS A C 1
ATOM 1848 O O . LYS A 1 225 ? 4.288 5.371 -27.432 1.00 77.88 225 LYS A O 1
ATOM 1853 N N . LEU A 1 226 ? 3.431 4.627 -25.508 1.00 79.06 226 LEU A N 1
ATOM 1854 C CA . LEU A 1 226 ? 4.403 3.552 -25.366 1.00 79.06 226 LEU A CA 1
ATOM 1855 C C . LEU A 1 226 ? 4.073 2.400 -26.322 1.00 79.06 226 LEU A C 1
ATOM 1857 O O . LEU A 1 226 ? 4.959 1.986 -27.062 1.00 79.06 226 LEU A O 1
ATOM 1861 N N . VAL A 1 227 ? 2.818 1.957 -26.386 1.00 82.81 227 VAL A N 1
ATOM 1862 C CA . VAL A 1 227 ? 2.346 0.915 -27.313 1.00 82.81 227 VAL A CA 1
ATOM 1863 C C . VAL A 1 227 ? 2.585 1.323 -28.770 1.00 82.81 227 VAL A C 1
ATOM 1865 O O . VAL A 1 227 ? 3.115 0.526 -29.543 1.00 82.81 227 VAL A O 1
ATOM 1868 N N . GLU A 1 228 ? 2.277 2.565 -29.148 1.00 81.50 228 GLU A N 1
ATOM 1869 C CA . GLU A 1 228 ? 2.509 3.087 -30.502 1.00 81.50 228 GLU A CA 1
ATOM 1870 C C . GLU A 1 228 ? 3.997 3.032 -30.880 1.00 81.50 228 GLU A C 1
ATOM 1872 O O . GLU A 1 228 ? 4.363 2.524 -31.942 1.00 81.50 228 GLU A O 1
ATOM 1877 N N . ARG A 1 229 ? 4.885 3.465 -29.973 1.00 81.06 229 ARG A N 1
ATOM 1878 C CA . ARG A 1 229 ? 6.337 3.349 -30.181 1.00 81.06 229 ARG A CA 1
ATOM 1879 C C . ARG A 1 229 ? 6.774 1.892 -30.317 1.00 81.06 229 ARG A C 1
ATOM 1881 O O . ARG A 1 229 ? 7.564 1.594 -31.204 1.00 81.06 229 ARG A O 1
ATOM 1888 N N . LEU A 1 230 ? 6.278 0.995 -29.463 1.00 82.19 230 LEU A N 1
ATOM 1889 C CA . LEU A 1 230 ? 6.673 -0.420 -29.431 1.00 82.19 230 LEU A CA 1
ATOM 1890 C C . LEU A 1 230 ? 6.138 -1.240 -30.615 1.00 82.19 230 LEU A C 1
ATOM 1892 O O . LEU A 1 230 ? 6.720 -2.268 -30.953 1.00 82.19 230 LEU A O 1
ATOM 1896 N N . THR A 1 231 ? 5.060 -0.794 -31.257 1.00 80.38 231 THR A N 1
ATOM 1897 C CA . THR A 1 231 ? 4.444 -1.463 -32.417 1.00 80.38 231 THR A CA 1
ATOM 1898 C C . THR A 1 231 ? 4.878 -0.869 -33.761 1.00 80.38 231 THR A C 1
ATOM 1900 O O . THR A 1 231 ? 4.529 -1.397 -34.820 1.00 80.38 231 THR A O 1
ATOM 1903 N N . ALA A 1 232 ? 5.685 0.197 -33.750 1.00 81.88 232 ALA A N 1
ATOM 1904 C CA . ALA A 1 232 ? 6.196 0.834 -34.956 1.00 81.88 232 ALA A CA 1
ATOM 1905 C C . ALA A 1 232 ? 7.043 -0.128 -35.814 1.00 81.88 232 ALA A C 1
ATOM 1907 O O . ALA A 1 232 ? 7.902 -0.857 -35.315 1.00 81.88 232 ALA A O 1
ATOM 1908 N N . ARG A 1 233 ? 6.869 -0.066 -37.146 1.00 71.50 233 ARG A N 1
ATOM 1909 C CA . ARG A 1 233 ? 7.593 -0.921 -38.115 1.00 71.50 233 ARG A CA 1
ATOM 1910 C C . ARG A 1 233 ? 9.121 -0.831 -38.008 1.00 71.50 233 ARG A C 1
ATOM 1912 O O . ARG A 1 233 ? 9.803 -1.802 -38.310 1.00 71.50 233 ARG A O 1
ATOM 1919 N N . HIS A 1 234 ? 9.646 0.316 -37.579 1.00 71.75 234 HIS A N 1
ATOM 1920 C CA . HIS A 1 234 ? 11.080 0.569 -37.414 1.00 71.75 234 HIS A CA 1
ATOM 1921 C C . HIS A 1 234 ? 11.428 0.795 -35.941 1.00 71.75 234 HIS A C 1
ATOM 1923 O O . HIS A 1 234 ? 11.999 1.821 -35.571 1.00 71.75 234 HIS A O 1
ATOM 1929 N N . LEU A 1 235 ? 11.046 -0.151 -35.081 1.00 76.88 235 LEU A N 1
ATOM 1930 C CA . LEU A 1 235 ? 11.374 -0.084 -33.665 1.00 76.88 235 LEU A CA 1
ATOM 1931 C C . LEU A 1 235 ? 12.889 -0.173 -33.445 1.00 76.88 235 LEU A C 1
ATOM 1933 O O . LEU A 1 235 ? 13.500 -1.228 -33.627 1.00 76.88 235 LEU A O 1
ATOM 1937 N N . HIS A 1 236 ? 13.481 0.921 -32.973 1.00 74.19 236 HIS A N 1
ATOM 1938 C CA . HIS A 1 236 ? 14.853 0.921 -32.486 1.00 74.19 236 HIS A CA 1
ATOM 1939 C C . HIS A 1 236 ? 14.882 0.386 -31.050 1.00 74.19 236 HIS A C 1
ATOM 1941 O O . HIS A 1 236 ? 14.601 1.114 -30.095 1.00 74.19 236 HIS A O 1
ATOM 1947 N N . VAL A 1 237 ? 15.205 -0.899 -30.885 1.00 77.00 237 VAL A N 1
ATOM 1948 C CA . VAL A 1 237 ? 15.269 -1.513 -29.555 1.00 77.00 237 VAL A CA 1
ATOM 1949 C C . VAL A 1 237 ? 16.548 -1.092 -28.838 1.00 77.00 237 VAL A C 1
ATOM 1951 O O . VAL A 1 237 ? 17.645 -1.199 -29.373 1.00 77.00 237 VAL A O 1
ATOM 1954 N N . HIS A 1 238 ? 16.407 -0.625 -27.601 1.00 75.00 238 HIS A N 1
ATOM 1955 C CA . HIS A 1 238 ? 17.528 -0.267 -26.741 1.00 75.00 238 HIS A CA 1
ATOM 1956 C C . HIS A 1 238 ? 17.202 -0.611 -25.277 1.00 75.00 238 HIS A C 1
ATOM 1958 O O . HIS A 1 238 ? 16.023 -0.689 -24.918 1.00 75.00 238 HIS A O 1
ATOM 1964 N N . PRO A 1 239 ? 18.209 -0.743 -24.388 1.00 74.00 239 PRO A N 1
ATOM 1965 C CA . PRO A 1 239 ? 18.002 -1.177 -23.000 1.00 74.00 239 PRO A CA 1
ATOM 1966 C C . PRO A 1 239 ? 16.997 -0.323 -22.209 1.00 74.00 239 PRO A C 1
ATOM 1968 O O . PRO A 1 239 ? 16.387 -0.771 -21.245 1.00 74.00 239 PRO A O 1
ATOM 1971 N N . TYR A 1 240 ? 16.811 0.935 -22.598 1.00 78.25 240 TYR A N 1
ATOM 1972 C CA . TYR A 1 240 ? 16.012 1.914 -21.862 1.00 78.25 240 TYR A CA 1
ATOM 1973 C C . TYR A 1 240 ? 14.628 2.171 -22.462 1.00 78.25 240 TYR A C 1
ATOM 1975 O O . TYR A 1 240 ? 13.990 3.144 -22.071 1.00 78.25 240 TYR A O 1
ATOM 1983 N N . ILE A 1 241 ? 14.154 1.320 -23.372 1.00 79.94 241 ILE A N 1
ATOM 1984 C CA . ILE A 1 241 ? 12.896 1.535 -24.100 1.00 79.94 241 ILE A CA 1
ATOM 1985 C C . ILE A 1 241 ? 11.662 1.649 -23.182 1.00 79.94 241 ILE A C 1
ATOM 1987 O O . ILE A 1 241 ? 10.751 2.419 -23.459 1.00 79.94 241 ILE A O 1
ATOM 1991 N N . PHE A 1 242 ? 11.680 0.983 -22.022 1.00 81.69 242 PHE A N 1
ATOM 1992 C CA . PHE A 1 242 ? 10.618 1.034 -21.004 1.00 81.69 242 PHE A CA 1
ATOM 1993 C C . PHE A 1 242 ? 10.877 2.041 -19.865 1.00 81.69 242 PHE A C 1
ATOM 1995 O O . PHE A 1 242 ? 10.197 2.010 -18.841 1.00 81.69 242 PHE A O 1
ATOM 2002 N N . ARG A 1 243 ? 11.893 2.913 -19.971 1.00 77.62 243 ARG A N 1
ATOM 2003 C CA . ARG A 1 243 ? 12.337 3.763 -18.845 1.00 77.62 243 ARG A CA 1
ATOM 2004 C C . ARG A 1 243 ? 11.241 4.688 -18.316 1.00 77.62 243 ARG A C 1
ATOM 2006 O O . ARG A 1 243 ? 11.178 4.892 -17.112 1.00 77.62 243 ARG A O 1
ATOM 2013 N N . GLU A 1 244 ? 10.415 5.240 -19.195 1.00 72.75 244 GLU A N 1
ATOM 2014 C CA . GLU A 1 244 ? 9.340 6.161 -18.807 1.00 72.75 244 GLU A CA 1
ATOM 2015 C C . GLU A 1 244 ? 8.272 5.475 -17.946 1.00 72.75 244 GLU A C 1
ATOM 2017 O O . GLU A 1 244 ? 7.857 6.046 -16.942 1.00 72.75 244 GLU A O 1
ATOM 2022 N N . ALA A 1 245 ? 7.897 4.237 -18.287 1.00 76.88 245 ALA A N 1
ATOM 2023 C CA . ALA A 1 245 ? 6.960 3.440 -17.498 1.00 76.88 245 ALA A CA 1
ATOM 2024 C C . ALA A 1 245 ? 7.597 2.899 -16.206 1.00 76.88 245 ALA A C 1
ATOM 2026 O O . ALA A 1 245 ? 6.926 2.803 -15.192 1.00 76.88 245 ALA A O 1
ATOM 2027 N N . GLN A 1 246 ? 8.899 2.587 -16.210 1.00 75.88 246 GLN A N 1
ATOM 2028 C CA . GLN A 1 246 ? 9.576 1.982 -15.053 1.00 75.88 246 GLN A CA 1
ATOM 2029 C C . GLN A 1 246 ? 9.870 2.955 -13.896 1.00 75.88 246 GLN A C 1
ATOM 2031 O O . GLN A 1 246 ? 10.047 2.525 -12.761 1.00 75.88 246 GLN A O 1
ATOM 2036 N N . VAL A 1 247 ? 10.045 4.247 -14.180 1.00 67.31 247 VAL A N 1
ATOM 2037 C CA . VAL A 1 247 ? 10.435 5.253 -13.166 1.00 67.31 247 VAL A CA 1
ATOM 2038 C C . VAL A 1 247 ? 9.227 5.767 -12.367 1.00 67.31 247 VAL A C 1
ATOM 2040 O O . VAL A 1 247 ? 9.402 6.534 -11.420 1.00 67.31 247 VAL A O 1
ATOM 2043 N N . ARG A 1 248 ? 8.016 5.374 -12.759 1.00 58.47 248 ARG A N 1
ATOM 2044 C CA . ARG A 1 248 ? 6.769 5.786 -12.124 1.00 58.47 248 ARG A CA 1
ATOM 2045 C C . ARG A 1 248 ? 6.427 4.885 -10.942 1.00 58.47 248 ARG A C 1
ATOM 2047 O O . ARG A 1 248 ? 5.861 5.451 -9.980 1.00 58.47 248 ARG A O 1
#